Protein AF-M5G5T7-F1 (afdb_monomer_lite)

Structure (mmCIF, N/CA/C/O backbone):
data_AF-M5G5T7-F1
#
_entry.id   AF-M5G5T7-F1
#
loop_
_atom_site.group_PDB
_atom_site.id
_atom_site.type_symbol
_atom_site.label_atom_id
_atom_site.label_alt_id
_atom_site.label_comp_id
_atom_site.label_asym_id
_atom_site.label_entity_id
_atom_site.label_seq_id
_atom_site.pdbx_PDB_ins_code
_atom_site.Cartn_x
_atom_site.Cartn_y
_atom_site.Cartn_z
_atom_site.occupancy
_atom_site.B_iso_or_equiv
_atom_site.auth_seq_id
_atom_site.auth_comp_id
_atom_site.auth_asym_id
_atom_site.auth_atom_id
_atom_site.pdbx_PDB_model_num
ATOM 1 N N . MET A 1 1 ? -24.864 14.594 -7.172 1.00 29.31 1 MET A N 1
ATOM 2 C CA . MET A 1 1 ? -24.574 14.727 -5.730 1.00 29.31 1 MET A CA 1
ATOM 3 C C . MET A 1 1 ? -24.735 13.353 -5.118 1.00 29.31 1 MET A C 1
ATOM 5 O O . MET A 1 1 ? -25.836 12.824 -5.166 1.00 29.31 1 MET A O 1
ATOM 9 N N . ILE A 1 2 ? -23.640 12.740 -4.665 1.00 29.72 2 ILE A N 1
ATOM 10 C CA . ILE A 1 2 ? -23.700 11.461 -3.948 1.00 29.72 2 ILE A CA 1
ATOM 11 C C . ILE A 1 2 ? -24.344 11.763 -2.595 1.00 29.72 2 ILE A C 1
ATOM 13 O O . ILE A 1 2 ? -23.887 12.649 -1.873 1.00 29.72 2 ILE A O 1
ATOM 17 N N . ASN A 1 3 ? -25.467 11.107 -2.322 1.00 29.64 3 ASN A N 1
ATOM 18 C CA . ASN A 1 3 ? -26.222 11.276 -1.092 1.00 29.64 3 ASN A CA 1
ATOM 19 C C . ASN A 1 3 ? -25.447 10.536 0.006 1.00 29.64 3 ASN A C 1
ATOM 21 O O . ASN A 1 3 ? -25.512 9.313 0.081 1.00 29.64 3 ASN A O 1
ATOM 25 N N . TRP A 1 4 ? -24.641 11.261 0.784 1.00 39.19 4 TRP A N 1
ATOM 26 C CA . TRP A 1 4 ? -23.897 10.688 1.903 1.00 39.19 4 TRP A CA 1
ATOM 27 C C . TRP A 1 4 ? -24.899 10.117 2.910 1.00 39.19 4 TRP A C 1
ATOM 29 O O . TRP A 1 4 ? -25.689 10.858 3.500 1.00 39.19 4 TRP A O 1
ATOM 39 N N . SER A 1 5 ? -24.913 8.796 3.077 1.00 41.22 5 SER A N 1
ATOM 40 C CA . SER A 1 5 ? -25.739 8.131 4.079 1.00 41.22 5 SER A CA 1
ATOM 41 C C . SER A 1 5 ? -25.332 8.613 5.470 1.00 41.22 5 SER A C 1
ATOM 43 O O . SER A 1 5 ? -24.176 8.471 5.860 1.00 41.22 5 SER A O 1
ATOM 45 N N . GLN A 1 6 ? -26.284 9.147 6.240 1.00 44.12 6 GLN A N 1
ATOM 46 C CA . GLN A 1 6 ? -26.096 9.567 7.640 1.00 44.12 6 GLN A CA 1
ATOM 47 C C . GLN A 1 6 ? -25.982 8.379 8.620 1.00 44.12 6 GLN A C 1
ATOM 49 O O . GLN A 1 6 ? -26.421 8.464 9.766 1.00 44.12 6 GLN A O 1
ATOM 54 N N . GLY A 1 7 ? -25.446 7.245 8.163 1.00 46.28 7 GLY A N 1
ATOM 55 C CA . GLY A 1 7 ? -25.167 6.097 9.019 1.00 46.28 7 GLY A CA 1
ATOM 56 C C . GLY A 1 7 ? -24.025 6.395 9.999 1.00 46.28 7 GLY A C 1
ATOM 57 O O . GLY A 1 7 ? -23.290 7.370 9.809 1.00 46.28 7 GLY A O 1
ATOM 58 N N . PRO A 1 8 ? -23.863 5.582 11.058 1.00 51.38 8 PRO A N 1
ATOM 59 C CA . PRO A 1 8 ? -22.686 5.665 11.910 1.00 51.38 8 PRO A CA 1
ATOM 60 C C . PRO A 1 8 ? -21.429 5.527 11.045 1.00 51.38 8 PRO A C 1
ATOM 62 O O . PRO A 1 8 ? -21.284 4.569 10.292 1.00 51.38 8 PRO A O 1
ATOM 65 N N . VAL A 1 9 ? -20.534 6.512 11.129 1.00 56.12 9 VAL A N 1
ATOM 66 C CA . VAL A 1 9 ? -19.215 6.418 10.500 1.00 56.12 9 VAL A CA 1
ATOM 67 C C . VAL A 1 9 ? -18.403 5.454 11.354 1.00 56.12 9 VAL A C 1
ATOM 69 O O . VAL A 1 9 ? -17.956 5.818 12.445 1.00 56.12 9 VAL A O 1
ATOM 72 N N . HIS A 1 10 ? -18.256 4.218 10.886 1.00 66.12 10 HIS A N 1
ATOM 73 C CA . HIS A 1 10 ? -17.262 3.310 11.432 1.00 66.12 10 HIS A CA 1
ATOM 74 C C . HIS A 1 10 ? -15.894 3.832 10.995 1.00 66.12 10 HIS A C 1
ATOM 76 O O . HIS A 1 10 ? -15.597 3.923 9.808 1.00 66.12 10 HIS A O 1
ATOM 82 N N . ALA A 1 11 ? -15.104 4.286 11.960 1.00 66.94 11 ALA A N 1
ATOM 83 C CA . ALA A 1 11 ? -13.763 4.799 11.725 1.00 66.94 11 ALA A CA 1
ATOM 84 C C . ALA A 1 11 ? -12.803 4.067 12.651 1.00 66.94 11 ALA A C 1
ATOM 86 O O . ALA A 1 11 ? -12.202 4.654 13.552 1.00 66.94 11 ALA A O 1
ATOM 87 N N . ASP A 1 12 ? -12.720 2.753 12.450 1.00 83.81 12 ASP A N 1
ATOM 88 C CA . ASP A 1 12 ? -11.703 1.958 13.115 1.00 83.81 12 ASP A CA 1
ATOM 89 C C . ASP A 1 12 ? -10.318 2.552 12.805 1.00 83.81 12 ASP A C 1
ATOM 91 O O . ASP A 1 12 ? -10.075 2.997 11.671 1.00 83.81 12 ASP A O 1
ATOM 95 N N . PRO A 1 13 ? -9.409 2.575 13.795 1.00 88.38 13 PRO A N 1
ATOM 96 C CA . PRO A 1 13 ? -8.061 3.067 13.591 1.00 88.38 13 PRO A CA 1
ATOM 97 C C . PRO A 1 13 ? -7.367 2.339 12.449 1.00 88.38 13 PRO A C 1
ATOM 99 O O . PRO A 1 13 ? -7.534 1.133 12.271 1.00 88.38 13 PRO A O 1
ATOM 102 N N . ILE A 1 14 ? -6.563 3.071 11.688 1.00 89.12 14 ILE A N 1
ATOM 103 C CA . ILE A 1 14 ? -5.830 2.547 10.546 1.00 89.12 14 ILE A CA 1
ATOM 104 C C . ILE A 1 14 ? -4.404 3.086 10.535 1.00 89.12 14 ILE A C 1
ATOM 106 O O . ILE A 1 14 ? -4.164 4.286 10.674 1.00 89.12 14 ILE A O 1
ATOM 110 N N . ILE A 1 15 ? -3.447 2.185 10.342 1.00 91.88 15 ILE A N 1
ATOM 111 C CA . ILE A 1 15 ? -2.067 2.530 10.011 1.00 91.88 15 ILE A CA 1
ATOM 112 C C . ILE A 1 15 ? -1.912 2.386 8.502 1.00 91.88 15 ILE A C 1
ATOM 114 O O . ILE A 1 15 ? -2.173 1.325 7.934 1.00 91.88 15 ILE A O 1
ATOM 118 N N . VAL A 1 16 ? -1.478 3.456 7.853 1.00 90.94 16 VAL A N 1
ATOM 119 C CA . VAL A 1 16 ? -1.347 3.540 6.403 1.00 90.94 16 VAL A CA 1
ATOM 120 C C . VAL A 1 16 ? 0.129 3.672 6.067 1.00 90.94 16 VAL A C 1
ATOM 122 O O . VAL A 1 16 ? 0.750 4.688 6.375 1.00 90.94 16 VAL A O 1
ATOM 125 N N . VAL A 1 17 ? 0.688 2.653 5.424 1.00 92.06 17 VAL A N 1
ATOM 126 C CA . VAL A 1 17 ? 2.078 2.645 4.959 1.00 92.06 17 VAL A CA 1
ATOM 127 C C . VAL A 1 17 ? 2.092 2.850 3.451 1.00 92.06 17 VAL A C 1
ATOM 129 O O . VAL A 1 17 ? 1.641 1.991 2.693 1.00 92.06 17 VAL A O 1
ATOM 132 N N . LEU A 1 18 ? 2.603 3.997 3.018 1.00 90.19 18 LEU A N 1
ATOM 133 C CA . LEU A 1 18 ? 2.707 4.382 1.615 1.00 90.19 18 LEU A CA 1
ATOM 134 C C . LEU A 1 18 ? 4.156 4.208 1.177 1.00 90.19 18 LEU A C 1
ATOM 136 O O . LEU A 1 18 ? 5.063 4.752 1.794 1.00 90.19 18 LEU A O 1
ATOM 140 N N . MET A 1 19 ? 4.382 3.424 0.132 1.00 88.56 19 MET A N 1
ATOM 141 C CA . MET A 1 19 ? 5.698 3.205 -0.459 1.00 88.56 19 MET A CA 1
ATOM 142 C C . MET A 1 19 ? 5.653 3.620 -1.915 1.00 88.56 19 MET A C 1
ATOM 144 O O . MET A 1 19 ? 4.877 3.050 -2.684 1.00 88.56 19 MET A O 1
ATOM 148 N N . HIS A 1 20 ? 6.476 4.588 -2.305 1.00 86.00 20 HIS A N 1
ATOM 149 C CA . HIS A 1 20 ? 6.368 5.151 -3.642 1.00 86.00 20 HIS A CA 1
ATOM 150 C C . HIS A 1 20 ? 7.725 5.568 -4.234 1.00 86.00 20 HIS A C 1
ATOM 152 O O . HIS A 1 20 ? 8.632 5.991 -3.517 1.00 86.00 20 HIS A O 1
ATOM 158 N N . TRP A 1 21 ? 7.902 5.394 -5.548 1.00 83.44 21 TRP A N 1
ATOM 159 C CA . TRP A 1 21 ? 9.183 5.644 -6.226 1.00 83.44 21 TRP A CA 1
ATOM 160 C C . TRP A 1 21 ? 9.331 7.063 -6.782 1.00 83.44 21 TRP A C 1
ATOM 162 O O . TRP A 1 21 ? 8.623 7.443 -7.716 1.00 83.44 21 TRP A O 1
ATOM 172 N N . LYS A 1 22 ? 10.289 7.846 -6.292 1.00 82.50 22 LYS A N 1
ATOM 173 C CA . LYS A 1 22 ? 10.542 9.206 -6.776 1.00 82.50 22 LYS A CA 1
ATOM 174 C C . LYS A 1 22 ? 11.670 9.237 -7.810 1.00 82.50 22 LYS A C 1
ATOM 176 O O . LYS A 1 22 ? 12.822 8.909 -7.536 1.00 82.50 22 LYS A O 1
ATOM 181 N N . GLU A 1 23 ? 11.316 9.685 -9.012 1.00 77.38 23 GLU A N 1
ATOM 182 C CA . GLU A 1 23 ? 12.236 9.839 -10.139 1.00 77.38 23 GLU A CA 1
ATOM 183 C C . GLU A 1 23 ? 13.209 11.013 -9.955 1.00 77.38 23 GLU A C 1
ATOM 185 O O . GLU A 1 23 ? 12.811 12.120 -9.588 1.00 77.38 23 GLU A O 1
ATOM 190 N N . ALA A 1 24 ? 14.483 10.806 -10.308 1.00 70.50 24 ALA A N 1
ATOM 191 C CA . ALA A 1 24 ? 15.568 11.766 -10.062 1.00 70.50 24 ALA A CA 1
ATOM 192 C C . ALA A 1 24 ? 15.388 13.127 -10.767 1.00 70.50 24 ALA A C 1
ATOM 194 O O . ALA A 1 24 ? 15.914 14.140 -10.314 1.00 70.50 24 ALA A O 1
ATOM 195 N N . ASN A 1 25 ? 14.641 13.166 -11.874 1.00 63.50 25 ASN A N 1
ATOM 196 C CA . ASN A 1 25 ? 14.529 14.352 -12.727 1.00 63.50 25 ASN A CA 1
ATOM 197 C C . ASN A 1 25 ? 13.228 15.145 -12.543 1.00 63.50 25 ASN A C 1
ATOM 199 O O . ASN A 1 25 ? 12.974 16.043 -13.347 1.00 63.50 25 ASN A O 1
ATOM 203 N N . ASN A 1 26 ? 12.400 14.822 -11.537 1.00 55.16 26 ASN A N 1
ATOM 204 C CA . ASN A 1 26 ? 11.161 15.536 -11.171 1.00 55.16 26 ASN A CA 1
ATOM 205 C C . ASN A 1 26 ? 10.172 15.819 -12.323 1.00 55.16 26 ASN A C 1
ATOM 207 O O . ASN A 1 26 ? 9.230 16.588 -12.151 1.00 55.16 26 ASN A O 1
ATOM 211 N N . LYS A 1 27 ? 10.364 15.225 -13.509 1.00 44.66 27 LYS A N 1
ATOM 212 C CA . LYS A 1 27 ? 9.584 15.596 -14.689 1.00 44.66 27 LYS A CA 1
ATOM 213 C C . LYS A 1 27 ? 8.155 15.091 -14.588 1.00 44.66 27 LYS A C 1
ATOM 215 O O . LYS A 1 27 ? 7.272 15.855 -14.934 1.00 44.66 27 LYS A O 1
ATOM 220 N N . TYR A 1 28 ? 7.941 13.886 -14.053 1.00 44.38 28 TYR A N 1
ATOM 221 C CA . TYR A 1 28 ? 6.622 13.327 -13.747 1.00 44.38 28 TYR A CA 1
ATOM 222 C C . TYR A 1 28 ? 6.783 12.218 -12.694 1.00 44.38 28 TYR A C 1
ATOM 224 O O . TYR A 1 28 ? 6.959 11.054 -13.043 1.00 44.38 28 TYR A O 1
ATOM 232 N N . SER A 1 29 ? 6.782 12.558 -11.401 1.00 47.06 29 SER A N 1
ATOM 233 C CA . SER A 1 29 ? 6.675 11.528 -10.360 1.00 47.06 29 SER A CA 1
ATOM 234 C C . SER A 1 29 ? 5.210 11.109 -10.256 1.00 47.06 29 SER A C 1
ATOM 236 O O . SER A 1 29 ? 4.411 11.772 -9.598 1.00 47.06 29 SER A O 1
ATOM 238 N N . MET A 1 30 ? 4.850 10.019 -10.936 1.00 52.62 30 MET A N 1
ATOM 239 C CA . MET A 1 30 ? 3.534 9.380 -10.786 1.00 52.62 30 MET A CA 1
ATOM 240 C C . MET A 1 30 ? 3.275 8.953 -9.326 1.00 52.62 30 MET A C 1
ATOM 242 O O . MET A 1 30 ? 2.131 8.881 -8.899 1.00 52.62 30 MET A O 1
ATOM 246 N N . SER A 1 31 ? 4.334 8.752 -8.538 1.00 62.69 31 SER A N 1
ATOM 247 C CA . SER A 1 31 ? 4.294 8.113 -7.222 1.00 62.69 31 SER A CA 1
ATOM 248 C C . SER A 1 31 ? 3.982 9.072 -6.058 1.00 62.69 31 SER A C 1
ATOM 250 O O . SER A 1 31 ? 3.250 8.712 -5.138 1.00 62.69 31 SER A O 1
ATOM 252 N N . GLU A 1 32 ? 4.467 10.323 -6.113 1.00 63.44 32 GLU A N 1
ATOM 253 C CA . GLU A 1 32 ? 4.140 11.347 -5.103 1.00 63.44 32 GLU A CA 1
ATOM 254 C C . GLU A 1 32 ? 2.667 11.750 -5.217 1.00 63.44 32 GLU A C 1
ATOM 256 O O . GLU A 1 32 ? 1.967 11.936 -4.220 1.00 63.44 32 GLU A O 1
ATOM 261 N N . LEU A 1 33 ? 2.170 11.842 -6.453 1.00 67.31 33 LEU A N 1
ATOM 262 C CA . LEU A 1 33 ? 0.772 12.141 -6.717 1.00 67.31 33 LEU A CA 1
ATOM 263 C C . LEU A 1 33 ? -0.140 11.015 -6.217 1.00 67.31 33 LEU A C 1
ATOM 265 O O . LEU A 1 33 ? -1.140 11.311 -5.565 1.00 67.31 33 LEU A O 1
ATOM 269 N N . SER A 1 34 ? 0.231 9.748 -6.425 1.00 65.06 34 SER A N 1
ATOM 270 C CA . SER A 1 34 ? -0.484 8.602 -5.854 1.00 65.06 34 SER A CA 1
ATOM 271 C C . SER A 1 34 ? -0.508 8.627 -4.328 1.00 65.06 34 SER A C 1
ATOM 273 O O . SER A 1 34 ? -1.583 8.469 -3.755 1.00 65.06 34 SER A O 1
ATOM 275 N N . SER A 1 35 ? 0.624 8.889 -3.659 1.00 69.25 35 SER A N 1
ATOM 276 C CA . SER A 1 35 ? 0.665 9.029 -2.190 1.00 69.25 35 SER A CA 1
ATOM 277 C C . SER A 1 35 ? -0.299 10.126 -1.719 1.00 69.25 35 SER A C 1
ATOM 279 O O . SER A 1 35 ? -1.168 9.893 -0.873 1.00 69.25 35 SER A O 1
ATOM 281 N N . ARG A 1 36 ? -0.254 11.307 -2.349 1.00 74.00 36 ARG A N 1
ATOM 282 C CA . ARG A 1 36 ? -1.158 12.426 -2.033 1.00 74.00 36 ARG A CA 1
ATOM 283 C C . ARG A 1 36 ? -2.626 12.097 -2.282 1.00 74.00 36 ARG A C 1
ATOM 285 O O . ARG A 1 36 ? -3.470 12.494 -1.480 1.00 74.00 36 ARG A O 1
ATOM 292 N N . LEU A 1 37 ? -2.942 11.392 -3.363 1.00 71.31 37 LEU A N 1
ATOM 293 C CA . LEU A 1 37 ? -4.305 10.966 -3.675 1.00 71.31 37 LEU A CA 1
ATOM 294 C C . LEU A 1 37 ? -4.804 9.933 -2.673 1.00 71.31 37 LEU A C 1
ATOM 296 O O . LEU A 1 37 ? -5.899 10.099 -2.145 1.00 71.31 37 LEU A O 1
ATOM 300 N N . VAL A 1 38 ? -3.997 8.924 -2.345 1.00 72.19 38 VAL A N 1
ATOM 301 C CA . VAL A 1 38 ? -4.329 7.925 -1.323 1.00 72.19 38 VAL A CA 1
ATOM 302 C C . VAL A 1 38 ? -4.612 8.610 0.012 1.00 72.19 38 VAL A C 1
ATOM 304 O O . VAL A 1 38 ? -5.676 8.391 0.592 1.00 72.19 38 VAL A O 1
ATOM 307 N N . ARG A 1 39 ? -3.733 9.521 0.454 1.00 75.44 39 ARG A N 1
ATOM 308 C CA . ARG A 1 39 ? -3.959 10.340 1.657 1.00 75.44 39 ARG A CA 1
ATOM 309 C C . ARG A 1 39 ? -5.200 11.215 1.543 1.00 75.44 39 ARG A C 1
ATOM 311 O O . ARG A 1 39 ? -5.885 11.399 2.537 1.00 75.44 39 ARG A O 1
ATOM 318 N N . ALA A 1 40 ? -5.525 11.746 0.366 1.00 72.00 40 ALA A N 1
ATOM 319 C CA . ALA A 1 40 ? -6.729 12.547 0.168 1.00 72.00 40 ALA A CA 1
ATOM 320 C C . ALA A 1 40 ? -8.015 11.704 0.205 1.00 72.00 40 ALA A C 1
ATOM 322 O O . ALA A 1 40 ? -9.018 12.179 0.729 1.00 72.00 40 ALA A O 1
ATOM 323 N N . TYR A 1 41 ? -8.016 10.478 -0.325 1.00 71.06 41 TYR A N 1
ATOM 324 C CA . TYR A 1 41 ? -9.181 9.585 -0.309 1.00 71.06 41 TYR A CA 1
ATOM 325 C C . TYR A 1 41 ? -9.393 8.918 1.047 1.00 71.06 41 TYR A C 1
ATOM 327 O O . TYR A 1 41 ? -10.514 8.948 1.544 1.00 71.06 41 TYR A O 1
ATOM 335 N N . LEU A 1 42 ? -8.332 8.423 1.690 1.00 68.38 42 LEU A N 1
ATOM 336 C CA . LEU A 1 42 ? -8.387 8.044 3.107 1.00 68.38 42 LEU A CA 1
ATOM 337 C C . LEU A 1 42 ? -8.770 9.254 3.947 1.00 68.38 42 LEU A C 1
ATOM 339 O O . LEU A 1 42 ? -9.675 9.181 4.763 1.00 68.38 42 LEU A O 1
ATOM 343 N N . GLY A 1 43 ? -8.160 10.402 3.661 1.00 62.50 43 GLY A N 1
ATOM 344 C CA . GLY A 1 43 ? -8.542 11.693 4.199 1.00 62.50 43 GLY A CA 1
ATOM 345 C C . GLY A 1 43 ? -10.039 11.917 4.079 1.00 62.50 43 GLY A C 1
ATOM 346 O O . GLY A 1 43 ? -10.623 12.245 5.084 1.00 62.50 43 GLY A O 1
ATOM 347 N N . LYS A 1 44 ? -10.689 11.663 2.936 1.00 62.47 44 LYS A N 1
ATOM 348 C CA . LYS A 1 44 ? -12.155 11.758 2.769 1.00 62.47 44 LYS A CA 1
ATOM 349 C C . LYS A 1 44 ? -12.946 10.766 3.627 1.00 62.47 44 LYS A C 1
ATOM 351 O O . LYS A 1 44 ? -13.979 11.158 4.165 1.00 62.47 44 LYS A O 1
ATOM 356 N N . THR A 1 45 ? -12.476 9.533 3.790 1.00 63.53 45 THR A N 1
ATOM 357 C CA . THR A 1 45 ? -13.094 8.537 4.688 1.00 63.53 45 THR A CA 1
ATOM 358 C C . THR A 1 45 ? -12.971 8.957 6.159 1.00 63.53 45 THR A C 1
ATOM 360 O O . THR A 1 45 ? -13.923 8.866 6.927 1.00 63.53 45 THR A O 1
ATOM 363 N N . TYR A 1 46 ? -11.825 9.524 6.536 1.00 61.16 46 TYR A N 1
ATOM 364 C CA . TYR A 1 46 ? -11.492 9.956 7.897 1.00 61.16 46 TYR A CA 1
ATOM 365 C C . TYR A 1 46 ? -11.604 11.486 8.088 1.00 61.16 46 TYR A C 1
ATOM 367 O O . TYR A 1 46 ? -11.104 12.038 9.067 1.00 61.16 46 TYR A O 1
ATOM 375 N N . MET A 1 47 ? -12.268 12.197 7.165 1.00 51.25 47 MET A N 1
ATOM 376 C CA . MET A 1 47 ? -12.201 13.672 7.028 1.00 51.25 47 MET A CA 1
ATOM 377 C C . MET A 1 47 ? -12.959 14.387 8.126 1.00 51.25 47 MET A C 1
ATOM 379 O O . MET A 1 47 ? -12.814 15.593 8.326 1.00 51.25 47 MET A O 1
ATOM 383 N N . TYR A 1 48 ? -13.810 13.639 8.817 1.00 56.12 48 TYR A N 1
ATOM 384 C CA . TYR A 1 48 ? -14.551 14.152 9.934 1.00 56.12 48 TYR A CA 1
ATOM 385 C C . TYR A 1 48 ? -13.559 14.416 11.079 1.00 56.12 48 TYR A C 1
ATOM 387 O O . TYR A 1 48 ? -12.922 13.474 11.548 1.00 56.12 48 TYR A O 1
ATOM 395 N N . PRO A 1 49 ? -13.423 15.660 11.583 1.00 54.78 49 PRO A N 1
ATOM 396 C CA . PRO A 1 49 ? -12.424 15.997 12.605 1.00 54.78 49 PRO A CA 1
ATOM 397 C C . PRO A 1 49 ? -12.505 15.135 13.872 1.00 54.78 49 PRO A C 1
ATOM 399 O O . PRO A 1 49 ? -11.537 15.024 14.617 1.00 54.78 49 PRO A O 1
ATOM 402 N N . LYS A 1 50 ? -13.662 14.504 14.128 1.00 58.06 50 LYS A N 1
ATOM 403 C CA . LYS A 1 50 ? -13.827 13.573 15.250 1.00 58.06 50 LYS A CA 1
ATOM 404 C C . LYS A 1 50 ? -13.204 12.196 15.028 1.00 58.06 50 LYS A C 1
ATOM 406 O O . LYS A 1 50 ? -13.174 11.446 15.987 1.00 58.06 50 LYS A O 1
ATOM 411 N N . VAL A 1 51 ? -12.756 11.846 13.825 1.00 66.25 51 VAL A N 1
ATOM 412 C CA . VAL A 1 51 ? -12.158 10.531 13.521 1.00 66.25 51 VAL A CA 1
ATOM 413 C C . VAL A 1 51 ? -10.860 10.634 12.718 1.00 66.25 51 VAL A C 1
ATOM 415 O O . VAL A 1 51 ? -10.216 9.626 12.461 1.00 66.25 51 VAL A O 1
ATOM 418 N N . SER A 1 52 ? -10.419 11.843 12.359 1.00 67.19 52 SER A N 1
ATOM 419 C CA . SER A 1 52 ? -9.139 12.046 11.669 1.00 67.19 52 SER A CA 1
ATOM 420 C C . SER A 1 52 ? -7.937 11.575 12.491 1.00 67.19 52 SER A C 1
ATOM 422 O O . SER A 1 52 ? -6.922 11.190 11.926 1.00 67.19 52 SER A O 1
ATOM 424 N N . HIS A 1 53 ? -8.064 11.559 13.821 1.00 73.06 53 HIS A N 1
ATOM 425 C CA . HIS A 1 53 ? -7.058 11.024 14.739 1.00 73.06 53 HIS A CA 1
ATOM 426 C C . HIS A 1 53 ? -6.938 9.491 14.707 1.00 73.06 53 HIS A C 1
ATOM 428 O O . HIS A 1 53 ? -6.034 8.952 15.334 1.00 73.06 53 HIS A O 1
ATOM 434 N N . CYS A 1 54 ? -7.844 8.796 14.013 1.00 81.00 54 CYS A N 1
ATOM 435 C CA . CYS A 1 54 ? -7.822 7.344 13.858 1.00 81.00 54 CYS A CA 1
ATOM 436 C C . CYS A 1 54 ? -6.910 6.897 12.703 1.00 81.00 54 CYS A C 1
ATOM 438 O O . CYS A 1 54 ? -6.594 5.717 12.615 1.00 81.00 54 CYS A O 1
ATOM 440 N N . ALA A 1 55 ? -6.483 7.804 11.818 1.00 85.94 55 ALA A N 1
ATOM 441 C CA . ALA A 1 55 ? -5.587 7.484 10.711 1.00 85.94 55 ALA A CA 1
ATOM 442 C C . ALA A 1 55 ? -4.151 7.920 11.024 1.00 85.94 55 ALA A C 1
ATOM 444 O O . ALA A 1 55 ? -3.905 9.086 11.331 1.00 85.94 55 ALA A O 1
ATOM 445 N N . HIS A 1 56 ? -3.207 6.990 10.898 1.00 89.12 56 HIS A N 1
ATOM 446 C CA . HIS A 1 56 ? -1.784 7.226 11.124 1.00 89.12 56 HIS A CA 1
ATOM 447 C C . HIS A 1 56 ? -0.989 6.910 9.860 1.00 89.12 56 HIS A C 1
ATOM 449 O O . HIS A 1 56 ? -1.040 5.779 9.371 1.00 89.12 56 HIS A O 1
ATOM 455 N N . TYR A 1 57 ? -0.240 7.881 9.339 1.00 89.38 57 TYR A N 1
ATOM 456 C CA . TYR A 1 57 ? 0.487 7.721 8.081 1.00 89.38 57 TYR A CA 1
ATOM 457 C C . TYR A 1 57 ? 1.985 7.497 8.300 1.00 89.38 57 TYR A C 1
ATOM 459 O O . TYR A 1 57 ? 2.628 8.176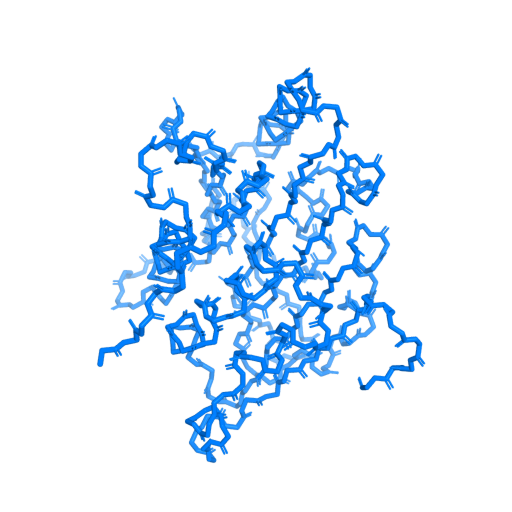 9.103 1.00 89.38 57 TYR A O 1
ATOM 467 N N . VAL A 1 58 ? 2.546 6.578 7.517 1.00 92.38 58 VAL A N 1
ATOM 468 C CA . VAL A 1 58 ? 3.985 6.400 7.314 1.00 92.38 58 VAL A CA 1
ATOM 469 C C . VAL A 1 58 ? 4.235 6.482 5.814 1.00 92.38 58 VAL A C 1
ATOM 471 O O . VAL A 1 58 ? 3.765 5.629 5.063 1.00 92.38 58 VAL A O 1
ATOM 474 N N . ASP A 1 59 ? 4.942 7.518 5.376 1.00 91.12 59 ASP A N 1
ATOM 475 C CA . ASP A 1 59 ? 5.265 7.734 3.966 1.00 91.12 59 ASP A CA 1
ATOM 476 C C . ASP A 1 59 ? 6.726 7.362 3.714 1.00 91.12 59 ASP A C 1
ATOM 478 O O . ASP A 1 59 ? 7.617 7.806 4.440 1.00 91.12 59 ASP A O 1
ATOM 482 N N . VAL A 1 60 ? 6.969 6.514 2.719 1.00 91.25 60 VAL A N 1
ATOM 483 C CA . VAL A 1 60 ? 8.272 5.938 2.383 1.00 91.25 60 VAL A CA 1
ATOM 484 C C . VAL A 1 60 ? 8.559 6.214 0.913 1.00 91.25 60 VAL A C 1
ATOM 486 O O . VAL A 1 60 ? 7.998 5.599 0.004 1.00 91.25 60 VAL A O 1
ATOM 489 N N . ILE A 1 61 ? 9.499 7.119 0.685 1.00 89.06 61 ILE A N 1
ATOM 490 C CA . ILE A 1 61 ? 9.926 7.568 -0.630 1.00 89.06 61 ILE A CA 1
ATOM 491 C C . ILE A 1 61 ? 11.189 6.803 -1.016 1.00 89.06 61 ILE A C 1
ATOM 493 O O . ILE A 1 61 ? 12.224 6.856 -0.344 1.00 89.06 61 ILE A O 1
ATOM 497 N N . LEU A 1 62 ? 11.110 6.077 -2.120 1.00 87.19 62 LEU A N 1
ATOM 498 C CA . LEU A 1 62 ? 12.206 5.290 -2.665 1.00 87.19 62 LEU A CA 1
ATOM 499 C C . LEU A 1 62 ? 12.842 6.057 -3.821 1.00 87.19 62 LEU A C 1
ATOM 501 O O . LEU A 1 62 ? 12.158 6.411 -4.777 1.00 87.19 62 LEU A O 1
ATOM 505 N N . GLU A 1 63 ? 14.145 6.298 -3.740 1.00 86.25 63 GLU A N 1
ATOM 506 C CA . GLU A 1 63 ? 14.922 7.004 -4.756 1.00 86.25 63 GLU A CA 1
ATOM 507 C C . GLU A 1 63 ? 16.104 6.133 -5.214 1.00 86.25 63 GLU A C 1
ATOM 509 O O . GLU A 1 63 ? 16.501 5.142 -4.583 1.00 86.25 63 GLU A O 1
ATOM 514 N N . GLN A 1 64 ? 16.706 6.510 -6.343 1.00 84.25 64 GLN A N 1
ATOM 515 C CA . GLN A 1 64 ? 17.800 5.752 -6.958 1.00 84.25 64 GLN A CA 1
ATOM 516 C C . GLN A 1 64 ? 18.976 5.494 -6.006 1.00 84.25 64 GLN A C 1
ATOM 518 O O . GLN A 1 64 ? 19.583 4.418 -6.034 1.00 84.25 64 GLN A O 1
ATOM 523 N N . ASN A 1 65 ? 19.289 6.478 -5.171 1.00 86.06 65 ASN A N 1
ATOM 524 C CA . ASN A 1 65 ? 20.469 6.524 -4.316 1.00 86.06 65 ASN A CA 1
ATOM 525 C C . ASN A 1 65 ? 20.148 6.574 -2.817 1.00 86.06 65 ASN A C 1
ATOM 527 O O . ASN A 1 65 ? 21.075 6.483 -2.014 1.00 86.06 65 ASN A O 1
ATOM 531 N N . CYS A 1 66 ? 18.881 6.712 -2.430 1.00 87.56 66 CYS A N 1
ATOM 532 C CA . CYS A 1 66 ? 18.476 6.731 -1.030 1.00 87.56 66 CYS A CA 1
ATOM 533 C C . CYS A 1 66 ? 17.022 6.281 -0.836 1.00 87.56 66 CYS A C 1
ATOM 535 O O . CYS A 1 66 ? 16.282 6.006 -1.780 1.00 87.56 66 CYS A O 1
ATOM 537 N N . THR A 1 67 ? 16.635 6.184 0.429 1.00 90.38 67 THR A N 1
ATOM 538 C CA . THR A 1 67 ? 15.249 6.054 0.868 1.00 90.38 67 THR A CA 1
ATOM 539 C C . THR A 1 67 ? 15.011 7.176 1.858 1.00 90.38 67 THR A C 1
ATOM 541 O O . THR A 1 67 ? 15.849 7.387 2.733 1.00 90.38 67 THR A O 1
ATOM 544 N N . THR A 1 68 ? 13.907 7.898 1.736 1.00 91.88 68 THR A N 1
ATOM 545 C CA . THR A 1 68 ? 13.468 8.864 2.746 1.00 91.88 68 THR A CA 1
ATOM 546 C C . THR A 1 68 ? 12.123 8.429 3.298 1.00 91.88 68 THR A C 1
ATOM 548 O O . THR A 1 68 ? 11.349 7.767 2.612 1.00 91.88 68 THR A O 1
ATOM 551 N N . TRP A 1 69 ? 11.852 8.724 4.561 1.00 93.06 69 TRP A N 1
ATOM 552 C CA . TRP A 1 69 ? 10.581 8.369 5.178 1.00 93.06 69 TRP A CA 1
ATOM 553 C C . TRP A 1 69 ? 10.175 9.391 6.232 1.00 93.06 69 TRP A C 1
ATOM 555 O O . TRP A 1 69 ? 11.025 10.100 6.770 1.00 93.06 69 TRP A O 1
ATOM 565 N N . GLY A 1 70 ? 8.880 9.478 6.507 1.00 92.00 70 GLY A N 1
ATOM 566 C CA . GLY A 1 70 ? 8.309 10.387 7.497 1.00 92.00 70 GLY A CA 1
ATOM 567 C C . GLY A 1 70 ? 6.936 9.919 7.968 1.00 92.00 70 GLY A C 1
ATOM 568 O O . GLY A 1 70 ? 6.370 8.965 7.432 1.00 92.00 70 GLY A O 1
ATOM 569 N N . THR A 1 71 ? 6.399 10.591 8.981 1.00 90.88 71 THR A N 1
ATOM 570 C CA . THR A 1 71 ? 5.051 10.335 9.513 1.00 90.88 71 THR A CA 1
ATOM 571 C C . THR A 1 71 ? 4.302 11.655 9.677 1.00 90.88 71 THR A C 1
ATOM 573 O O . THR A 1 71 ? 4.829 12.720 9.357 1.00 90.88 71 THR A O 1
ATOM 576 N N . ASP A 1 72 ? 3.075 11.634 10.202 1.00 82.19 72 ASP A N 1
ATOM 577 C CA . ASP A 1 72 ? 2.385 12.887 10.547 1.00 82.19 72 ASP A CA 1
ATOM 578 C C . ASP A 1 72 ? 3.067 13.654 11.694 1.00 82.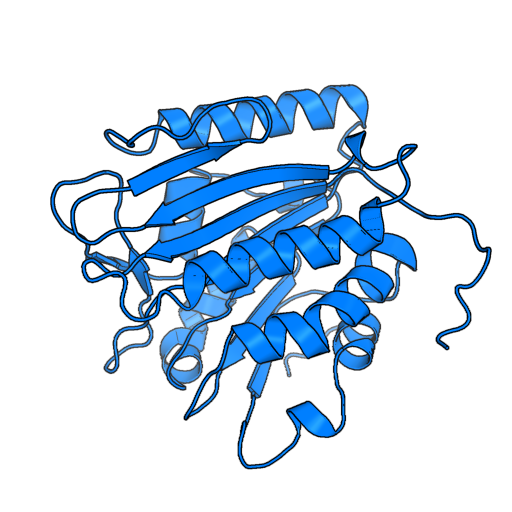19 72 ASP A C 1
ATOM 580 O O . ASP A 1 72 ? 2.903 14.868 11.810 1.00 82.19 72 ASP A O 1
ATOM 584 N N . SER A 1 73 ? 3.821 12.955 12.549 1.00 81.88 73 SER A N 1
ATOM 585 C CA . SER A 1 73 ? 4.482 13.519 13.732 1.00 81.88 73 SER A CA 1
ATOM 586 C C . SER A 1 73 ? 5.987 13.726 13.564 1.00 81.88 73 SER A C 1
ATOM 588 O O . SER A 1 73 ? 6.582 14.473 14.341 1.00 81.88 73 SER A O 1
ATOM 590 N N . LEU A 1 74 ? 6.606 13.090 12.566 1.00 87.19 74 LEU A N 1
ATOM 591 C CA . LEU A 1 74 ? 8.042 13.154 12.314 1.00 87.19 74 LEU A CA 1
ATOM 592 C C . LEU A 1 74 ? 8.332 13.750 10.932 1.00 87.19 74 LEU A C 1
ATOM 594 O O . LEU A 1 74 ? 7.747 13.303 9.942 1.00 87.19 74 LEU A O 1
ATOM 598 N N . PRO A 1 75 ? 9.259 14.723 10.837 1.00 90.38 75 PRO A N 1
ATOM 599 C CA . PRO A 1 75 ? 9.693 15.241 9.548 1.00 90.38 75 PRO A CA 1
ATOM 600 C C . PRO A 1 75 ? 10.369 14.142 8.720 1.00 90.38 75 PRO A C 1
ATOM 602 O O . PRO A 1 75 ? 10.888 13.165 9.259 1.00 90.38 75 PRO A O 1
ATOM 605 N N . TYR A 1 76 ? 10.398 14.337 7.401 1.00 91.19 76 TYR A N 1
ATOM 606 C CA . TYR A 1 76 ? 11.096 13.422 6.506 1.00 91.19 76 TYR A CA 1
ATOM 607 C C . TYR A 1 76 ? 12.584 13.340 6.836 1.00 91.19 76 TYR A C 1
ATOM 609 O O . TYR A 1 76 ? 13.265 14.362 6.950 1.00 91.19 76 TYR A O 1
ATOM 617 N N . GLN A 1 77 ? 13.087 12.115 6.908 1.00 93.69 77 GLN A N 1
ATOM 618 C CA . GLN A 1 77 ? 14.491 11.817 7.140 1.00 93.69 77 GLN A CA 1
ATOM 619 C C . GLN A 1 77 ? 15.000 10.766 6.161 1.00 93.69 77 GLN A C 1
ATOM 621 O O . GLN A 1 77 ? 14.253 9.910 5.685 1.00 93.69 77 GLN A O 1
ATOM 626 N N . GLN A 1 78 ? 16.286 10.856 5.834 1.00 93.06 78 GLN A N 1
ATOM 627 C CA . GLN A 1 78 ? 16.951 9.880 4.984 1.00 93.06 78 GLN A CA 1
ATOM 628 C C . GLN A 1 78 ? 17.316 8.645 5.804 1.00 93.06 78 GLN A C 1
ATOM 630 O O . GLN A 1 78 ? 17.906 8.755 6.872 1.00 93.06 78 GLN A O 1
ATOM 635 N N . ALA A 1 79 ? 16.980 7.474 5.279 1.00 89.81 79 ALA A N 1
ATOM 636 C CA . ALA A 1 79 ? 17.258 6.195 5.901 1.00 89.81 79 ALA A CA 1
ATOM 637 C C . ALA A 1 79 ? 18.730 5.792 5.683 1.00 89.81 79 ALA A C 1
ATOM 639 O O . ALA A 1 79 ? 19.205 5.787 4.541 1.00 89.81 79 ALA A O 1
ATOM 640 N N . ASP A 1 80 ? 19.425 5.426 6.761 1.00 87.19 80 ASP A N 1
ATOM 641 C CA . ASP A 1 80 ? 20.706 4.707 6.740 1.00 87.19 80 ASP A CA 1
ATOM 642 C C . ASP A 1 80 ? 20.446 3.252 7.157 1.00 87.19 80 ASP A C 1
ATOM 644 O O . ASP A 1 80 ? 20.375 2.907 8.337 1.00 87.19 80 ASP A O 1
ATOM 648 N N . GLY A 1 81 ? 20.142 2.406 6.171 1.00 88.25 81 GLY A N 1
ATOM 649 C CA . GLY A 1 81 ? 19.382 1.183 6.431 1.00 88.25 81 GLY A CA 1
ATOM 650 C C . GLY A 1 81 ? 17.918 1.474 6.794 1.00 88.25 81 GLY A C 1
ATOM 651 O O . GLY A 1 81 ? 17.418 2.575 6.598 1.00 88.25 81 GLY A O 1
ATOM 652 N N . LEU A 1 82 ? 17.187 0.466 7.282 1.00 90.44 82 LEU A N 1
ATOM 653 C CA . LEU A 1 82 ? 15.732 0.560 7.524 1.00 90.44 82 LEU A CA 1
ATOM 654 C C . LEU A 1 82 ? 15.326 0.269 8.967 1.00 90.44 82 LEU A C 1
ATOM 656 O O . LEU A 1 82 ? 14.138 0.219 9.270 1.00 90.44 82 LEU A O 1
ATOM 660 N N . SER A 1 83 ? 16.291 0.056 9.858 1.00 91.81 83 SER A N 1
ATOM 661 C CA . SER A 1 83 ? 16.036 -0.281 11.261 1.00 91.81 83 SER A CA 1
ATOM 662 C C . SER A 1 83 ? 15.222 0.796 11.975 1.00 91.81 83 SER A C 1
ATOM 664 O O . SER A 1 83 ? 14.326 0.466 12.745 1.00 91.81 83 SER A O 1
ATOM 666 N N . GLU A 1 84 ? 15.491 2.072 11.699 1.00 92.56 84 GLU A N 1
ATOM 667 C CA . GLU A 1 84 ? 14.755 3.190 12.300 1.00 92.56 84 GLU A CA 1
ATOM 668 C C . GLU A 1 84 ? 13.310 3.272 11.795 1.00 92.56 84 GLU A C 1
ATOM 670 O O . GLU A 1 84 ? 12.393 3.438 12.596 1.00 92.56 84 GLU A O 1
ATOM 675 N N . LEU A 1 85 ? 13.090 3.071 10.490 1.00 93.25 85 LEU A N 1
ATOM 676 C CA . LEU A 1 85 ? 11.748 2.976 9.908 1.00 93.25 85 LEU A CA 1
ATOM 677 C C . LEU A 1 85 ? 10.971 1.801 10.521 1.00 93.25 85 LEU A C 1
ATOM 679 O O . LEU A 1 85 ? 9.832 1.963 10.956 1.00 93.25 85 LEU A O 1
ATOM 683 N N . GLN A 1 86 ? 11.605 0.630 10.617 1.00 93.88 86 GLN A N 1
ATOM 684 C CA . GLN A 1 86 ? 11.016 -0.555 11.244 1.00 93.88 86 GLN A CA 1
ATOM 685 C C . GLN A 1 86 ? 10.672 -0.304 12.718 1.00 93.88 86 GLN A C 1
ATOM 687 O O . GLN A 1 86 ? 9.603 -0.704 13.176 1.00 93.88 86 GLN A O 1
ATOM 692 N N . ALA A 1 87 ? 11.560 0.353 13.469 1.00 92.69 87 ALA A N 1
ATOM 693 C CA . ALA A 1 87 ? 11.321 0.713 14.863 1.00 92.69 87 ALA A CA 1
ATOM 694 C C . ALA A 1 87 ? 10.154 1.700 14.993 1.00 92.69 87 ALA A C 1
ATOM 696 O O . ALA A 1 87 ? 9.300 1.516 15.856 1.00 92.69 87 ALA A O 1
ATOM 697 N N . CYS A 1 88 ? 10.068 2.686 14.098 1.00 93.25 88 CYS A N 1
ATOM 698 C CA . CYS A 1 88 ? 8.964 3.637 14.058 1.00 93.25 88 CYS A CA 1
ATOM 699 C C . CYS A 1 88 ? 7.618 2.948 13.797 1.00 93.25 88 CYS A C 1
ATOM 701 O O . CYS A 1 88 ? 6.661 3.182 14.533 1.00 93.25 88 CYS A O 1
ATOM 703 N N . ILE A 1 89 ? 7.546 2.050 12.811 1.00 92.94 89 ILE A N 1
ATOM 704 C CA . ILE A 1 89 ? 6.318 1.294 12.523 1.00 92.94 89 ILE A CA 1
ATOM 705 C C . ILE A 1 89 ? 5.933 0.405 13.712 1.00 92.94 89 ILE A C 1
ATOM 707 O O . ILE A 1 89 ? 4.759 0.346 14.074 1.00 92.94 89 ILE A O 1
ATOM 711 N N . LYS A 1 90 ? 6.901 -0.268 14.348 1.00 92.25 90 LYS A N 1
ATOM 712 C CA . LYS A 1 90 ? 6.653 -1.096 15.541 1.00 92.25 90 LYS A CA 1
ATOM 713 C C . LYS A 1 90 ? 6.114 -0.279 16.710 1.00 92.25 90 LYS A C 1
ATOM 715 O O . LYS A 1 90 ? 5.169 -0.717 17.360 1.00 92.25 90 LYS A O 1
ATOM 720 N N . GLU A 1 91 ? 6.686 0.893 16.955 1.00 92.56 91 GLU A N 1
ATOM 721 C CA . GLU A 1 91 ? 6.217 1.807 17.995 1.00 92.56 91 GLU A CA 1
ATOM 722 C C . GLU A 1 91 ? 4.798 2.301 17.692 1.00 92.56 91 GLU A C 1
ATOM 724 O O . GLU A 1 91 ? 3.934 2.276 18.566 1.00 92.56 91 GLU A O 1
ATOM 729 N N . LEU A 1 92 ? 4.511 2.653 16.436 1.00 91.81 92 LEU A N 1
ATOM 730 C CA . LEU A 1 92 ? 3.171 3.062 16.021 1.00 91.81 92 LEU A CA 1
ATOM 731 C C . LEU A 1 92 ? 2.142 1.939 16.225 1.00 91.81 92 LEU A C 1
ATOM 733 O O . LEU A 1 92 ? 1.079 2.167 16.797 1.00 91.81 92 LEU A O 1
ATOM 737 N N . VAL A 1 93 ? 2.475 0.711 15.820 1.00 91.19 93 VAL A N 1
ATOM 738 C CA . VAL A 1 93 ? 1.654 -0.483 16.075 1.00 91.19 93 VAL A CA 1
ATOM 739 C C . VAL A 1 93 ? 1.428 -0.683 17.572 1.00 91.19 93 VAL A C 1
ATOM 741 O O . VAL A 1 93 ? 0.303 -0.960 17.985 1.00 91.19 93 VAL A O 1
ATOM 744 N N . HIS A 1 94 ? 2.466 -0.525 18.396 1.00 90.88 94 HIS A N 1
ATOM 745 C CA . HIS A 1 94 ? 2.357 -0.662 19.845 1.00 90.88 94 HIS A CA 1
ATOM 746 C C . HIS A 1 94 ? 1.400 0.377 20.442 1.00 90.88 94 HIS A C 1
ATOM 748 O O . HIS A 1 94 ? 0.507 0.013 21.207 1.00 90.88 94 HIS A O 1
ATOM 754 N N . GLN A 1 95 ? 1.527 1.644 20.046 1.00 90.75 95 GLN A N 1
ATOM 755 C CA . GLN A 1 95 ? 0.670 2.737 20.511 1.00 90.75 95 GLN A CA 1
ATOM 756 C C . GLN A 1 95 ? -0.795 2.537 20.109 1.00 90.75 95 GLN A C 1
ATOM 758 O O . GLN A 1 95 ? -1.693 2.642 20.949 1.00 90.75 95 GLN A O 1
ATOM 763 N N . VAL A 1 96 ? -1.053 2.205 18.841 1.00 89.69 96 VAL A N 1
ATOM 764 C CA . VAL A 1 96 ? -2.417 1.962 18.347 1.00 89.69 96 VAL A CA 1
ATOM 765 C C . VAL A 1 96 ? -3.010 0.720 19.012 1.00 89.69 96 VAL A C 1
ATOM 767 O O . VAL A 1 96 ? -4.153 0.754 19.471 1.00 89.69 96 VAL A O 1
ATOM 770 N N . SER A 1 97 ? -2.234 -0.357 19.156 1.00 88.75 97 SER A N 1
ATOM 771 C CA . SER A 1 97 ? -2.690 -1.568 19.842 1.00 88.75 97 SER A CA 1
ATOM 772 C C . SER A 1 97 ? -2.984 -1.322 21.326 1.00 88.75 97 SER A C 1
ATOM 774 O O . SER A 1 97 ? -4.018 -1.770 21.821 1.00 88.75 97 SER A O 1
ATOM 776 N N . ALA A 1 98 ? -2.163 -0.541 22.035 1.00 87.88 98 ALA A N 1
ATOM 777 C CA . ALA A 1 98 ? -2.417 -0.179 23.431 1.00 87.88 98 ALA A CA 1
ATOM 778 C C . ALA A 1 98 ? -3.737 0.596 23.602 1.00 87.88 98 ALA A C 1
ATOM 780 O O . ALA A 1 98 ? -4.477 0.362 24.560 1.00 87.88 98 ALA A O 1
ATOM 781 N N . ASN A 1 99 ? -4.064 1.467 22.645 1.00 86.75 99 ASN A N 1
ATOM 782 C CA . ASN A 1 99 ? -5.280 2.280 22.676 1.00 86.75 99 ASN A CA 1
ATOM 783 C C . ASN A 1 99 ? -6.532 1.522 22.197 1.00 86.75 99 ASN A C 1
ATOM 785 O O . ASN A 1 99 ? -7.637 1.817 22.656 1.00 86.75 99 ASN A O 1
ATOM 789 N N . HIS A 1 100 ? -6.377 0.535 21.306 1.00 84.50 100 HIS A N 1
ATOM 790 C CA . HIS A 1 100 ? -7.498 -0.085 20.585 1.00 84.50 100 HIS A CA 1
ATOM 791 C C . HIS A 1 100 ? -7.578 -1.618 20.683 1.00 84.50 100 HIS A C 1
ATOM 793 O O . HIS A 1 100 ? -8.506 -2.212 20.139 1.00 84.50 100 HIS A O 1
ATOM 799 N N . ARG A 1 101 ? -6.681 -2.271 21.433 1.00 82.19 101 ARG A N 1
ATOM 800 C CA . ARG A 1 101 ? -6.646 -3.730 21.673 1.00 82.19 101 ARG A CA 1
ATOM 801 C C . ARG A 1 101 ? -6.703 -4.546 20.380 1.00 82.19 101 ARG A C 1
ATOM 803 O O . ARG A 1 101 ? -7.608 -5.358 20.214 1.00 82.19 101 ARG A O 1
ATOM 810 N N . GLU A 1 102 ? -5.787 -4.269 19.454 1.00 74.44 102 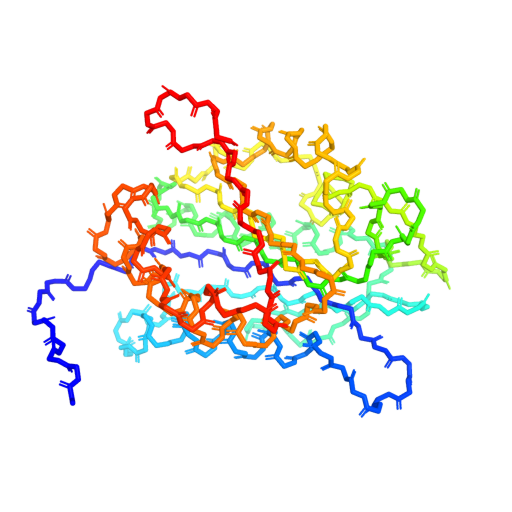GLU A N 1
ATOM 811 C CA . GLU A 1 102 ? -5.701 -4.924 18.131 1.00 74.44 102 GLU A CA 1
ATOM 812 C C . GLU A 1 102 ? -6.892 -4.670 17.185 1.00 74.44 102 GLU A C 1
ATOM 814 O O . GLU A 1 102 ? -6.860 -5.091 16.031 1.00 74.44 102 GLU A O 1
ATOM 819 N N . LYS A 1 103 ? -7.900 -3.889 17.604 1.00 84.31 103 LYS A N 1
ATOM 820 C CA . LYS A 1 103 ? -9.006 -3.440 16.745 1.00 84.31 103 LYS A CA 1
ATOM 821 C C . LYS A 1 103 ? -8.589 -2.259 15.877 1.00 84.31 103 LYS A C 1
ATOM 823 O O . LYS A 1 103 ? -9.094 -1.151 16.030 1.00 84.31 103 LYS A O 1
ATOM 828 N N . PHE A 1 104 ? -7.618 -2.491 15.013 1.00 90.00 104 PHE A N 1
ATOM 829 C CA . PHE A 1 104 ? -7.179 -1.528 14.016 1.00 90.00 104 PHE A CA 1
ATOM 830 C C . PHE A 1 104 ? -6.833 -2.247 12.718 1.00 90.00 104 PHE A C 1
ATOM 832 O O . PHE A 1 104 ? -6.709 -3.472 12.684 1.00 90.00 104 PHE A O 1
ATOM 839 N N . HIS A 1 105 ? -6.676 -1.472 11.658 1.00 91.31 105 HIS A N 1
ATOM 840 C CA . HIS A 1 105 ? -6.372 -1.943 10.316 1.00 91.31 105 HIS A CA 1
ATOM 841 C C . HIS A 1 105 ? -4.971 -1.511 9.901 1.00 91.31 105 HIS A C 1
ATOM 843 O O . HIS A 1 105 ? -4.468 -0.476 10.340 1.00 91.31 105 HIS A O 1
ATOM 849 N N . ILE A 1 106 ? -4.342 -2.277 9.017 1.00 92.50 106 ILE A N 1
ATOM 850 C CA . ILE A 1 106 ? -3.110 -1.870 8.342 1.00 92.50 106 ILE A CA 1
ATOM 851 C C . ILE A 1 106 ? -3.370 -1.879 6.842 1.00 92.50 106 ILE A C 1
ATOM 853 O O . ILE A 1 106 ? -3.669 -2.922 6.263 1.00 92.50 106 ILE A O 1
ATOM 857 N N . LEU A 1 107 ? -3.207 -0.726 6.200 1.00 91.94 107 LEU A N 1
ATOM 858 C CA . LEU A 1 107 ? -3.225 -0.599 4.748 1.00 91.94 107 LEU A CA 1
ATOM 859 C C . LEU A 1 107 ? -1.819 -0.287 4.254 1.00 91.94 107 LEU A C 1
ATOM 861 O O . LEU A 1 107 ? -1.231 0.731 4.605 1.00 91.94 107 LEU A O 1
ATOM 865 N N . THR A 1 108 ? -1.288 -1.154 3.408 1.00 92.19 108 THR A N 1
ATOM 866 C CA . THR A 1 108 ? 0.001 -0.958 2.750 1.00 92.19 108 THR A CA 1
ATOM 867 C C . THR A 1 108 ? -0.226 -0.704 1.271 1.00 92.19 108 THR A C 1
ATOM 869 O O . THR A 1 108 ? -0.825 -1.539 0.601 1.00 92.19 108 THR A O 1
ATOM 872 N N . VAL A 1 109 ? 0.268 0.412 0.742 1.00 88.56 109 VAL A N 1
ATOM 873 C CA . VAL A 1 109 ? 0.176 0.746 -0.686 1.00 88.56 109 VAL A CA 1
ATOM 874 C C . VAL A 1 109 ? 1.579 0.857 -1.263 1.00 88.56 109 VAL A C 1
ATOM 876 O O . VAL A 1 109 ? 2.407 1.598 -0.741 1.00 88.56 109 VAL A O 1
ATOM 879 N N . VAL A 1 110 ? 1.842 0.126 -2.342 1.00 87.00 110 VAL A N 1
ATOM 880 C CA . VAL A 1 110 ? 3.127 0.121 -3.050 1.00 87.00 110 VAL A CA 1
ATOM 881 C C . VAL A 1 110 ? 2.913 0.628 -4.475 1.00 87.00 110 VAL A C 1
ATOM 883 O O . VAL A 1 110 ? 2.291 -0.064 -5.279 1.00 87.00 110 VAL A O 1
ATOM 886 N N . ASP A 1 111 ? 3.453 1.805 -4.791 1.00 83.88 111 ASP A N 1
ATOM 887 C CA . ASP A 1 111 ? 3.489 2.403 -6.136 1.00 83.88 111 ASP A CA 1
ATOM 888 C C . ASP A 1 111 ? 4.945 2.605 -6.590 1.00 83.88 111 ASP A C 1
ATOM 890 O O . ASP A 1 111 ? 5.565 3.652 -6.386 1.00 83.88 111 ASP A O 1
ATOM 894 N N . VAL A 1 112 ? 5.532 1.554 -7.163 1.00 76.31 112 VAL A N 1
ATOM 895 C CA . VAL A 1 112 ? 6.939 1.541 -7.589 1.00 76.31 112 VAL A CA 1
ATOM 896 C C . VAL A 1 112 ? 7.094 0.930 -8.977 1.00 76.31 112 VAL A C 1
ATOM 898 O O . VAL A 1 112 ? 6.264 0.135 -9.428 1.00 76.31 112 VAL A O 1
ATOM 901 N N . HIS A 1 113 ? 8.197 1.270 -9.649 1.00 76.44 113 HIS A N 1
ATOM 902 C CA . HIS A 1 113 ? 8.522 0.700 -10.953 1.00 76.44 113 HIS A CA 1
ATOM 903 C C . HIS A 1 113 ? 8.797 -0.800 -10.885 1.00 76.44 113 HIS A C 1
ATOM 905 O O . HIS A 1 113 ? 9.297 -1.328 -9.893 1.00 76.44 113 HIS A O 1
ATOM 911 N N . CYS A 1 114 ? 8.499 -1.475 -11.989 1.00 74.38 114 CYS A N 1
ATOM 912 C CA . CYS A 1 114 ? 8.677 -2.904 -12.154 1.00 74.38 114 CYS A CA 1
ATOM 913 C C . CYS A 1 114 ? 9.730 -3.195 -13.234 1.00 74.38 114 CYS A C 1
ATOM 915 O O . CYS A 1 114 ? 9.806 -2.493 -14.240 1.00 74.38 114 CYS A O 1
ATOM 917 N N . ASN A 1 115 ? 10.528 -4.242 -13.037 1.00 68.94 115 ASN A N 1
ATOM 918 C CA . ASN A 1 115 ? 11.443 -4.774 -14.034 1.00 68.94 115 ASN A CA 1
ATOM 919 C C . ASN A 1 115 ? 10.647 -5.447 -15.160 1.00 68.94 115 ASN A C 1
ATOM 921 O O . ASN A 1 115 ? 9.979 -6.462 -14.939 1.00 68.94 115 ASN A O 1
ATOM 925 N N . GLU A 1 116 ? 10.799 -4.909 -16.370 1.00 68.56 116 GLU A N 1
ATOM 926 C CA . GLU A 1 116 ? 10.160 -5.353 -17.615 1.00 68.56 116 GLU A CA 1
ATOM 927 C C . GLU A 1 116 ? 10.431 -6.822 -17.988 1.00 68.56 116 GLU A C 1
ATOM 929 O O . GLU A 1 116 ? 9.754 -7.356 -18.860 1.00 68.56 116 GLU A O 1
ATOM 934 N N . GLY A 1 117 ? 11.382 -7.504 -17.336 1.00 70.50 117 GLY A N 1
ATOM 935 C CA . GLY A 1 117 ? 11.713 -8.903 -17.623 1.00 70.50 117 GLY A CA 1
ATOM 936 C C . GLY A 1 117 ? 11.186 -9.951 -16.637 1.00 70.50 117 GLY A C 1
ATOM 937 O O . GLY A 1 117 ? 11.168 -11.126 -16.988 1.00 70.50 117 GLY A O 1
ATOM 938 N N . ASN A 1 118 ? 10.828 -9.589 -15.397 1.00 73.88 118 ASN A N 1
ATOM 939 C CA . ASN A 1 118 ? 10.465 -10.595 -14.379 1.00 73.88 118 ASN A CA 1
ATOM 940 C C . ASN A 1 118 ? 9.494 -10.134 -13.284 1.00 73.88 118 ASN A C 1
ATOM 942 O O . ASN A 1 118 ? 9.317 -10.845 -12.294 1.00 73.88 118 ASN A O 1
ATOM 946 N N . GLY A 1 119 ? 8.895 -8.949 -13.398 1.00 75.25 119 GLY A N 1
ATOM 947 C CA . GLY A 1 119 ? 7.880 -8.526 -12.434 1.00 75.25 119 GLY A CA 1
ATOM 948 C C . GLY A 1 119 ? 8.429 -8.020 -11.090 1.00 75.25 119 GLY A C 1
ATOM 949 O O . GLY A 1 119 ? 7.649 -7.650 -10.213 1.00 75.25 119 GLY A O 1
ATOM 950 N N . ARG A 1 120 ? 9.755 -7.981 -10.894 1.00 82.31 120 ARG A N 1
ATOM 951 C CA . ARG A 1 120 ? 10.359 -7.497 -9.642 1.00 82.31 120 ARG A CA 1
ATOM 952 C C . ARG A 1 120 ? 10.253 -5.984 -9.522 1.00 82.31 120 ARG A C 1
ATOM 954 O O . ARG A 1 120 ? 10.401 -5.263 -10.498 1.00 82.31 120 ARG A O 1
ATOM 961 N N . LEU A 1 121 ? 10.068 -5.504 -8.307 1.00 82.19 121 LEU A N 1
ATOM 962 C CA . LEU A 1 121 ? 9.823 -4.110 -7.982 1.00 82.19 121 LEU A CA 1
ATOM 963 C C . LEU A 1 121 ? 11.114 -3.384 -7.605 1.00 82.19 121 LEU A C 1
ATOM 965 O O . LEU A 1 121 ? 11.970 -3.938 -6.911 1.00 82.19 121 LEU A O 1
ATOM 969 N N . LEU A 1 122 ? 11.264 -2.159 -8.098 1.00 82.56 122 LEU A N 1
ATOM 970 C CA . LEU A 1 122 ? 12.407 -1.305 -7.830 1.00 82.56 122 LEU A CA 1
ATOM 971 C C . LEU A 1 122 ? 12.361 -0.826 -6.381 1.00 82.56 122 LEU A C 1
ATOM 973 O O . LEU A 1 122 ? 11.333 -0.362 -5.891 1.00 82.56 122 LEU A O 1
ATOM 977 N N . TYR A 1 123 ? 13.482 -0.972 -5.688 1.00 83.75 123 TYR A N 1
ATOM 978 C CA . TYR A 1 123 ? 13.539 -0.785 -4.253 1.00 83.75 123 TYR A CA 1
ATOM 979 C C . TYR A 1 123 ? 14.924 -0.356 -3.776 1.00 83.75 123 TYR A C 1
ATOM 981 O O . TYR A 1 123 ? 15.948 -0.758 -4.330 1.00 83.75 123 TYR A O 1
ATOM 989 N N . ASN A 1 124 ? 14.970 0.429 -2.704 1.00 83.44 124 ASN A N 1
ATOM 990 C CA . ASN A 1 124 ? 16.203 0.805 -2.031 1.00 83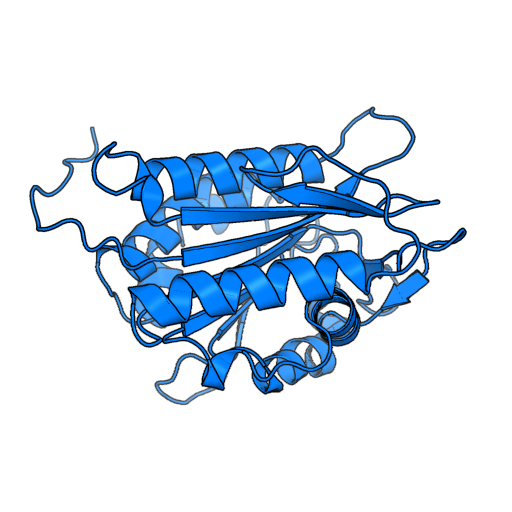.44 124 ASN A CA 1
ATOM 991 C C . ASN A 1 124 ? 16.076 0.514 -0.529 1.00 83.44 124 ASN A C 1
ATOM 993 O O . ASN A 1 124 ? 15.070 0.843 0.089 1.00 83.44 124 ASN A O 1
ATOM 997 N N . LYS A 1 125 ? 17.093 -0.134 0.049 1.00 83.69 125 LYS A N 1
ATOM 998 C CA . LYS A 1 125 ? 17.156 -0.488 1.475 1.00 83.69 125 LYS A CA 1
ATOM 999 C C . LYS A 1 125 ? 17.842 0.596 2.316 1.00 83.69 125 LYS A C 1
ATOM 1001 O O . LYS A 1 125 ? 18.602 0.254 3.215 1.00 83.69 125 LYS A O 1
ATOM 1006 N N . GLY A 1 126 ? 17.673 1.875 1.974 1.00 77.44 126 GLY A N 1
ATOM 1007 C CA . GLY A 1 126 ? 18.478 2.947 2.575 1.00 77.44 126 GLY A CA 1
ATOM 1008 C C . GLY A 1 126 ? 19.974 2.780 2.282 1.00 77.44 126 GLY A C 1
ATOM 1009 O O . GLY A 1 126 ? 20.807 2.909 3.169 1.00 77.44 126 GLY A O 1
ATOM 1010 N N . SER A 1 127 ? 20.317 2.394 1.050 1.00 78.00 127 SER A N 1
ATOM 1011 C CA . SER A 1 127 ? 21.689 2.133 0.606 1.00 78.00 127 SER A CA 1
ATOM 1012 C C . SER A 1 127 ? 22.048 2.972 -0.622 1.00 78.00 127 SER A C 1
ATOM 1014 O O . SER A 1 127 ? 21.173 3.514 -1.296 1.00 78.00 127 SER A O 1
ATOM 1016 N N . LYS A 1 128 ? 23.339 3.019 -0.975 1.00 75.44 128 LYS A N 1
ATOM 1017 C CA . LYS A 1 128 ? 23.846 3.817 -2.109 1.00 75.44 128 LYS A CA 1
ATOM 1018 C C . LYS A 1 128 ? 23.248 3.434 -3.475 1.00 75.44 128 LYS A C 1
ATOM 1020 O O . LYS A 1 128 ? 23.314 4.236 -4.403 1.00 75.44 128 LYS A O 1
ATOM 1025 N N . TYR A 1 129 ? 22.697 2.226 -3.616 1.00 78.75 129 TYR A N 1
ATOM 1026 C CA . TYR A 1 129 ? 22.201 1.710 -4.891 1.00 78.75 129 TYR A CA 1
ATOM 1027 C C . TYR A 1 129 ? 20.846 1.019 -4.732 1.00 78.75 129 TYR A C 1
ATOM 1029 O O . TYR A 1 129 ? 20.700 0.101 -3.921 1.00 78.75 129 TYR A O 1
ATOM 1037 N N . CYS A 1 130 ? 19.886 1.398 -5.574 1.00 83.25 130 CYS A N 1
ATOM 1038 C CA . CYS A 1 130 ? 18.647 0.649 -5.753 1.00 83.25 130 CYS A CA 1
ATOM 1039 C C . CYS A 1 130 ? 18.892 -0.775 -6.296 1.00 83.25 130 CYS A C 1
ATOM 1041 O O . CYS A 1 130 ? 19.929 -1.089 -6.890 1.00 83.25 130 CYS A O 1
ATOM 1043 N N . ARG A 1 131 ? 17.921 -1.657 -6.069 1.00 86.25 131 ARG A N 1
ATOM 1044 C CA . ARG A 1 131 ? 17.881 -3.051 -6.523 1.00 86.25 131 ARG A CA 1
ATOM 1045 C C . ARG A 1 131 ? 16.446 -3.411 -6.895 1.00 86.25 131 ARG A C 1
ATOM 1047 O O . ARG A 1 131 ? 15.511 -2.723 -6.513 1.00 86.25 131 ARG A O 1
ATOM 1054 N N . TYR A 1 132 ? 16.270 -4.532 -7.581 1.00 85.06 132 TYR A N 1
ATOM 1055 C CA . TYR A 1 132 ? 14.949 -5.121 -7.778 1.00 85.06 132 TYR A CA 1
ATOM 1056 C C . TYR A 1 132 ? 14.682 -6.198 -6.722 1.00 85.06 132 TYR A C 1
ATOM 1058 O O . TYR A 1 132 ? 15.567 -7.005 -6.432 1.00 85.06 132 TYR A O 1
ATOM 1066 N N . GLY A 1 133 ? 13.477 -6.222 -6.157 1.00 86.25 133 GLY A N 1
ATOM 1067 C CA . GLY A 1 133 ? 13.017 -7.165 -5.133 1.00 86.25 133 GLY A CA 1
ATOM 1068 C C . GLY A 1 133 ? 11.626 -7.712 -5.443 1.00 86.25 133 GLY A C 1
ATOM 1069 O O . GLY A 1 133 ? 10.947 -7.233 -6.345 1.00 86.25 133 GLY A O 1
ATOM 1070 N N . THR A 1 134 ? 11.203 -8.756 -4.743 1.00 86.94 134 THR A N 1
ATOM 1071 C CA . THR A 1 134 ? 9.796 -9.181 -4.776 1.00 86.94 134 THR A CA 1
ATOM 1072 C C . THR A 1 134 ? 8.939 -8.239 -3.919 1.00 86.94 134 THR A C 1
ATOM 1074 O O . THR A 1 134 ? 9.486 -7.565 -3.044 1.00 86.94 134 THR A O 1
ATOM 1077 N N . PRO A 1 135 ? 7.607 -8.189 -4.106 1.00 86.31 135 PRO A N 1
ATOM 1078 C CA . PRO A 1 135 ? 6.734 -7.428 -3.210 1.00 86.31 135 PRO A CA 1
ATOM 1079 C C . PRO A 1 135 ? 6.926 -7.811 -1.735 1.00 86.31 135 PRO A C 1
ATOM 1081 O O . PRO A 1 135 ? 7.011 -6.940 -0.874 1.00 86.31 135 PRO A O 1
ATOM 1084 N N . LEU A 1 136 ? 7.104 -9.108 -1.455 1.00 86.19 136 LEU A N 1
ATOM 1085 C CA . LEU A 1 136 ? 7.396 -9.596 -0.111 1.00 86.19 136 LEU A CA 1
ATOM 1086 C C . LEU A 1 136 ? 8.739 -9.072 0.419 1.00 86.19 136 LEU A C 1
ATOM 1088 O O . LEU A 1 136 ? 8.789 -8.638 1.562 1.00 86.19 136 LEU A O 1
ATOM 1092 N N . ASP A 1 137 ? 9.803 -9.045 -0.394 1.00 87.25 137 ASP A N 1
ATOM 1093 C CA . ASP A 1 137 ? 11.101 -8.492 0.030 1.00 87.25 137 ASP A CA 1
ATOM 1094 C C . ASP A 1 137 ? 10.993 -7.022 0.449 1.00 87.25 137 ASP A C 1
ATOM 1096 O O . ASP A 1 137 ? 11.672 -6.599 1.385 1.00 87.25 137 ASP A O 1
ATOM 1100 N N . ILE A 1 138 ? 10.173 -6.243 -0.261 1.00 87.19 138 ILE A N 1
ATOM 1101 C CA . ILE A 1 138 ? 9.956 -4.820 0.020 1.00 87.19 138 ILE A CA 1
ATOM 1102 C C . ILE A 1 138 ? 9.181 -4.664 1.325 1.00 87.19 138 ILE A C 1
ATOM 1104 O O . ILE A 1 138 ? 9.629 -3.942 2.217 1.00 87.19 138 ILE A O 1
ATOM 1108 N N . CYS A 1 139 ? 8.065 -5.382 1.470 1.00 88.56 139 CYS A N 1
ATOM 1109 C CA . CYS A 1 139 ? 7.277 -5.360 2.697 1.00 88.56 139 CYS A CA 1
ATOM 1110 C C . CYS A 1 139 ? 8.120 -5.807 3.898 1.00 88.56 139 CYS A C 1
ATOM 1112 O O . CYS A 1 139 ? 8.197 -5.081 4.883 1.00 88.56 139 CYS A O 1
ATOM 1114 N N . SER A 1 140 ? 8.829 -6.932 3.815 1.00 88.50 140 SER A N 1
ATOM 1115 C CA . SER A 1 140 ? 9.690 -7.405 4.908 1.00 88.50 140 SER A CA 1
ATOM 1116 C C . SER A 1 140 ? 10.841 -6.446 5.210 1.00 88.50 140 SER A C 1
ATOM 1118 O O . SER A 1 140 ? 11.313 -6.355 6.335 1.00 88.50 140 SER A O 1
ATOM 1120 N N . ALA A 1 141 ? 11.320 -5.686 4.232 1.00 88.69 141 ALA A N 1
ATOM 1121 C CA . ALA A 1 141 ? 12.350 -4.696 4.500 1.00 88.69 141 ALA A CA 1
ATOM 1122 C C . ALA A 1 141 ? 11.793 -3.466 5.245 1.00 88.69 141 ALA A C 1
ATOM 1124 O O . ALA A 1 141 ? 12.484 -2.930 6.108 1.00 88.69 141 ALA A O 1
ATOM 1125 N N . VAL A 1 142 ? 10.548 -3.061 4.989 1.00 89.75 142 VAL A N 1
ATOM 1126 C CA . VAL A 1 142 ? 9.891 -1.937 5.684 1.00 89.75 142 VAL A CA 1
ATOM 1127 C C . VAL A 1 142 ? 9.339 -2.337 7.053 1.00 89.75 142 VAL A C 1
ATOM 1129 O O . VAL A 1 142 ? 9.535 -1.618 8.026 1.00 89.75 142 VAL A O 1
ATOM 1132 N N . PHE A 1 143 ? 8.696 -3.498 7.154 1.00 89.69 143 PHE A N 1
ATOM 1133 C CA . PHE A 1 143 ? 8.089 -3.984 8.395 1.00 89.69 143 PHE A CA 1
ATOM 1134 C C . PHE A 1 143 ? 9.072 -4.770 9.279 1.00 89.69 143 PHE A C 1
ATOM 1136 O O . PHE A 1 143 ? 8.872 -4.858 10.491 1.00 89.69 143 PHE A O 1
ATOM 1143 N N . GLY A 1 144 ? 10.147 -5.313 8.700 1.00 85.06 144 GLY A N 1
ATOM 1144 C CA . GLY A 1 144 ? 10.996 -6.321 9.332 1.00 85.06 144 GLY A CA 1
ATOM 1145 C C . GLY A 1 144 ? 10.396 -7.721 9.160 1.00 85.06 144 GLY A C 1
ATOM 1146 O O . GLY A 1 144 ? 9.890 -8.080 8.101 1.00 85.06 144 GLY A O 1
ATOM 1147 N N . GLU A 1 145 ? 10.418 -8.528 10.214 1.00 69.94 145 GLU A N 1
ATOM 1148 C CA . GLU A 1 145 ? 9.686 -9.795 10.256 1.00 69.94 145 GLU A CA 1
ATOM 1149 C C . GLU A 1 145 ? 8.378 -9.587 11.009 1.00 69.94 145 GLU A C 1
ATOM 1151 O O . GLU A 1 145 ? 8.360 -9.575 12.242 1.00 69.94 145 GLU A O 1
ATOM 1156 N N . THR A 1 146 ? 7.281 -9.401 10.278 1.00 61.97 146 THR A N 1
ATOM 1157 C CA . THR A 1 146 ? 5.992 -9.159 10.925 1.00 61.97 146 THR A CA 1
ATOM 1158 C C . THR A 1 146 ? 4.888 -9.923 10.222 1.00 61.97 146 THR A C 1
ATOM 1160 O O . THR A 1 146 ? 4.549 -9.677 9.066 1.00 61.97 146 THR A O 1
ATOM 1163 N N . ASN A 1 147 ? 4.304 -10.864 10.955 1.00 82.00 147 ASN A N 1
ATOM 1164 C CA . ASN A 1 147 ? 3.043 -11.491 10.607 1.00 82.00 147 ASN A CA 1
ATOM 1165 C C . ASN A 1 147 ? 1.912 -10.473 10.856 1.00 82.00 147 ASN A C 1
ATOM 1167 O O . ASN A 1 147 ? 1.296 -10.489 11.917 1.00 82.00 147 ASN A O 1
ATOM 1171 N N . LEU A 1 148 ? 1.685 -9.531 9.931 1.00 87.06 148 LEU A N 1
ATOM 1172 C CA . LEU A 1 148 ? 0.782 -8.390 10.172 1.00 87.06 148 LEU A CA 1
ATOM 1173 C C . LEU A 1 148 ? -0.658 -8.827 10.503 1.00 87.06 148 LEU A C 1
ATOM 1175 O O . LEU A 1 148 ? -1.321 -8.211 11.332 1.00 87.06 148 LEU A O 1
ATOM 1179 N N . LYS A 1 149 ? -1.122 -9.947 9.943 1.00 86.94 149 LYS A N 1
ATOM 1180 C CA . LYS A 1 149 ? -2.426 -10.548 10.282 1.00 86.94 149 LYS A CA 1
ATOM 1181 C C . LYS A 1 149 ? -2.580 -11.000 11.743 1.00 86.94 149 LYS A C 1
ATOM 1183 O O . LYS A 1 149 ? -3.691 -11.307 12.148 1.00 86.94 149 LYS A O 1
ATOM 1188 N N . SER A 1 150 ? -1.501 -11.112 12.524 1.00 86.75 150 SER A N 1
ATOM 1189 C CA . SER A 1 150 ? -1.588 -11.486 13.945 1.00 86.75 150 SER A CA 1
ATOM 1190 C C . SER A 1 150 ? -1.536 -10.298 14.902 1.00 86.75 150 SER A C 1
ATOM 1192 O O . SER A 1 150 ? -1.465 -10.523 16.102 1.00 86.75 150 SER A O 1
ATOM 1194 N N . ILE A 1 151 ? -1.485 -9.062 14.395 1.00 87.56 151 ILE A N 1
ATOM 1195 C CA . ILE A 1 151 ? -1.366 -7.847 15.223 1.00 87.56 151 ILE A CA 1
ATOM 1196 C C . ILE A 1 151 ? -2.522 -6.859 15.023 1.00 87.56 151 ILE A C 1
ATOM 1198 O O . ILE A 1 151 ? -2.601 -5.874 15.751 1.00 87.56 151 ILE A O 1
ATOM 1202 N N . CYS A 1 152 ? -3.371 -7.077 14.018 1.00 88.94 152 CYS A N 1
ATOM 1203 C CA . CYS A 1 152 ? -4.446 -6.173 13.616 1.00 88.94 152 CYS A CA 1
ATOM 1204 C C . CYS A 1 152 ? -5.643 -6.974 13.074 1.00 88.94 152 CYS A C 1
ATOM 1206 O O . CYS A 1 152 ? -5.494 -8.161 12.776 1.00 88.94 152 CYS A O 1
ATOM 1208 N N . ASN A 1 153 ? -6.807 -6.333 12.938 1.00 88.56 153 ASN A N 1
ATOM 1209 C CA . ASN A 1 153 ? -8.017 -6.963 12.397 1.00 88.56 153 ASN A CA 1
ATOM 1210 C C . ASN A 1 153 ? -7.837 -7.334 10.921 1.00 88.56 153 ASN A C 1
ATOM 1212 O O . ASN A 1 153 ? -8.014 -8.491 10.548 1.00 88.56 153 ASN A O 1
ATOM 1216 N N . ASP A 1 154 ? -7.439 -6.361 10.099 1.00 88.56 154 ASP A N 1
ATOM 1217 C CA . ASP A 1 154 ? -7.192 -6.571 8.677 1.00 88.56 154 ASP A CA 1
ATOM 1218 C C . ASP A 1 154 ? -5.892 -5.902 8.232 1.00 88.56 154 ASP A C 1
ATOM 1220 O O . ASP A 1 154 ? -5.714 -4.686 8.333 1.00 88.56 154 ASP A O 1
ATOM 1224 N N . ALA A 1 155 ? -4.996 -6.715 7.669 1.00 91.94 155 ALA A N 1
ATOM 1225 C CA . ALA A 1 155 ? -3.808 -6.258 6.961 1.00 91.94 155 ALA A CA 1
ATOM 1226 C C . ALA A 1 155 ? -4.034 -6.381 5.447 1.00 91.94 155 ALA A C 1
ATOM 1228 O O . ALA A 1 155 ? -4.084 -7.493 4.910 1.00 91.94 155 ALA A O 1
ATOM 1229 N N . VAL A 1 156 ? -4.138 -5.252 4.749 1.00 92.19 156 VAL A N 1
ATOM 1230 C CA . VAL A 1 156 ? -4.354 -5.175 3.297 1.00 92.19 156 VAL A CA 1
ATOM 1231 C C . VAL A 1 156 ? -3.092 -4.661 2.608 1.00 92.19 156 VAL A C 1
ATOM 1233 O O . VAL A 1 156 ? -2.537 -3.635 2.998 1.00 92.19 156 VAL A O 1
ATOM 1236 N N . LEU A 1 157 ? -2.653 -5.349 1.555 1.00 91.62 157 LEU A N 1
ATOM 1237 C CA . LEU A 1 157 ? -1.593 -4.902 0.652 1.00 91.62 157 LEU A CA 1
ATOM 1238 C C . LEU A 1 157 ? -2.186 -4.544 -0.710 1.00 91.62 157 LEU A C 1
ATOM 1240 O O . LEU A 1 157 ? -2.806 -5.382 -1.356 1.00 91.62 157 LEU A O 1
ATOM 1244 N N . MET A 1 158 ? -1.936 -3.328 -1.181 1.00 89.12 158 MET A N 1
ATOM 1245 C CA . MET A 1 158 ? -2.274 -2.862 -2.519 1.00 89.12 158 MET A CA 1
ATOM 1246 C C . MET A 1 158 ? -1.004 -2.619 -3.334 1.00 89.12 158 MET A C 1
ATOM 1248 O O . MET A 1 158 ? -0.173 -1.786 -2.976 1.00 89.12 158 MET A O 1
ATOM 1252 N N . LEU A 1 159 ? -0.866 -3.321 -4.454 1.00 86.62 159 LEU A N 1
ATOM 1253 C CA . LEU A 1 159 ? 0.225 -3.153 -5.409 1.00 86.62 159 LEU A CA 1
ATOM 1254 C C . LEU A 1 159 ? -0.282 -2.353 -6.612 1.00 86.62 159 LEU A C 1
ATOM 1256 O O . LEU A 1 159 ? -0.958 -2.891 -7.491 1.00 86.62 159 LEU A O 1
ATOM 1260 N N . LEU A 1 160 ? 0.048 -1.065 -6.644 1.00 80.00 160 LEU A N 1
ATOM 1261 C CA . LEU A 1 160 ? -0.213 -0.148 -7.753 1.00 80.00 160 LEU A CA 1
ATOM 1262 C C . LEU A 1 160 ? 0.984 -0.167 -8.711 1.00 80.00 160 LEU A C 1
ATOM 1264 O O . LEU A 1 160 ? 1.699 0.817 -8.856 1.00 80.00 160 LEU A O 1
ATOM 1268 N N . THR A 1 161 ? 1.264 -1.310 -9.329 1.00 70.06 161 THR A N 1
ATOM 1269 C CA . THR A 1 161 ? 2.511 -1.495 -10.085 1.00 70.06 161 THR A CA 1
ATOM 1270 C C . THR A 1 161 ? 2.295 -1.341 -11.586 1.00 70.06 161 THR A C 1
ATOM 1272 O O . THR A 1 161 ? 1.418 -1.975 -12.172 1.00 70.06 161 THR A O 1
ATOM 1275 N N . CYS A 1 162 ? 3.141 -0.537 -12.228 1.00 53.94 162 CYS A N 1
ATOM 1276 C CA . CYS A 1 162 ? 3.138 -0.355 -13.678 1.00 53.94 162 CYS A CA 1
ATOM 1277 C C . CYS A 1 162 ? 3.729 -1.578 -14.409 1.00 53.94 162 CYS A C 1
ATOM 1279 O O . CYS A 1 162 ? 4.706 -2.124 -13.908 1.00 53.94 162 CYS A O 1
ATOM 1281 N N . SER A 1 163 ? 3.205 -1.885 -15.616 1.00 57.31 163 SER A N 1
ATOM 1282 C CA . SER A 1 163 ? 3.825 -2.622 -16.754 1.00 57.31 163 SER A CA 1
ATOM 1283 C C . SER A 1 163 ? 3.231 -3.968 -17.207 1.00 57.31 163 SER A C 1
ATOM 1285 O O . SER A 1 163 ? 3.791 -4.597 -18.099 1.00 57.31 163 SER A O 1
ATOM 1287 N N . GLY A 1 164 ? 2.107 -4.451 -16.667 1.00 56.06 164 GLY A N 1
ATOM 1288 C CA . GLY A 1 164 ? 1.562 -5.757 -17.095 1.00 56.06 164 GLY A CA 1
ATOM 1289 C C . GLY A 1 164 ? 2.236 -6.956 -16.402 1.00 56.06 164 GLY A C 1
ATOM 1290 O O . GLY A 1 164 ? 1.739 -8.082 -16.444 1.00 56.06 164 GLY A O 1
ATOM 1291 N N . MET A 1 165 ? 3.349 -6.707 -15.709 1.00 64.94 165 MET A N 1
ATOM 1292 C CA . MET A 1 165 ? 4.310 -7.720 -15.268 1.00 64.94 165 MET A CA 1
ATOM 1293 C C . MET A 1 165 ? 3.991 -8.369 -13.921 1.00 64.94 165 MET A C 1
ATOM 1295 O O . MET A 1 165 ? 4.632 -9.356 -13.562 1.00 64.94 165 MET A O 1
ATOM 1299 N N . VAL A 1 166 ? 2.964 -7.897 -13.201 1.00 65.62 166 VAL A N 1
ATOM 1300 C CA . VAL A 1 166 ? 2.421 -8.601 -12.021 1.00 65.62 166 VAL A CA 1
ATOM 1301 C C . VAL A 1 166 ? 2.080 -10.054 -12.358 1.00 65.62 166 VAL A C 1
ATOM 1303 O O . VAL A 1 166 ? 2.325 -10.940 -11.543 1.00 65.62 166 VAL A O 1
ATOM 1306 N N . LEU A 1 167 ? 1.617 -10.313 -13.589 1.00 68.62 167 LEU A N 1
ATOM 1307 C CA . LEU A 1 167 ? 1.345 -11.660 -14.095 1.00 68.62 167 LEU A CA 1
ATOM 1308 C C . LEU A 1 167 ? 2.593 -12.556 -14.122 1.00 68.62 167 LEU A C 1
ATOM 1310 O O . LEU A 1 167 ? 2.504 -13.759 -13.890 1.00 68.62 167 LEU A O 1
ATOM 1314 N N . GLN A 1 168 ? 3.768 -11.977 -14.366 1.00 75.00 168 GLN A N 1
ATOM 1315 C CA . GLN A 1 168 ? 5.032 -12.715 -14.359 1.00 75.00 168 GLN A CA 1
ATOM 1316 C C . GLN A 1 168 ? 5.569 -12.948 -12.941 1.00 75.00 168 GLN A C 1
ATOM 1318 O O . GLN A 1 168 ? 6.394 -13.834 -12.727 1.00 75.00 168 GLN A O 1
ATOM 1323 N N . ALA A 1 169 ? 5.069 -12.190 -11.963 1.00 76.94 169 ALA A N 1
ATOM 1324 C CA . ALA A 1 169 ? 5.443 -12.276 -10.558 1.00 76.94 169 ALA A CA 1
ATOM 1325 C C . ALA A 1 169 ? 4.336 -12.863 -9.659 1.00 76.94 169 ALA A C 1
ATOM 1327 O O . ALA A 1 169 ? 4.477 -12.808 -8.434 1.00 76.94 169 ALA A O 1
ATOM 1328 N N . LEU A 1 170 ? 3.274 -13.470 -10.217 1.00 81.56 170 LEU A N 1
ATOM 1329 C CA . LEU A 1 170 ? 2.125 -13.996 -9.454 1.00 81.56 170 LEU A CA 1
ATOM 1330 C C . LEU A 1 170 ? 2.513 -14.876 -8.257 1.00 81.56 170 LEU A C 1
ATOM 1332 O O . LEU A 1 170 ? 1.956 -14.648 -7.184 1.00 81.56 170 LEU A O 1
ATOM 1336 N N . PRO A 1 171 ? 3.479 -15.817 -8.355 1.00 84.12 171 PRO A N 1
ATOM 1337 C CA . PRO A 1 171 ? 3.879 -16.613 -7.193 1.00 84.12 171 PRO A CA 1
ATOM 1338 C C . PRO A 1 171 ? 4.401 -15.752 -6.038 1.00 84.12 171 PRO A C 1
ATOM 1340 O O . PRO A 1 171 ? 4.132 -16.031 -4.872 1.00 84.12 171 PRO A O 1
ATOM 1343 N N . THR A 1 172 ? 5.118 -14.674 -6.360 1.00 83.81 172 THR A N 1
ATOM 1344 C CA . THR A 1 172 ? 5.702 -13.768 -5.364 1.00 83.81 172 THR A CA 1
ATOM 1345 C C . THR A 1 172 ? 4.683 -12.774 -4.812 1.00 83.81 172 THR A C 1
ATOM 1347 O O . THR A 1 172 ? 4.754 -12.437 -3.635 1.00 83.81 172 THR A O 1
ATOM 1350 N N . VAL A 1 173 ? 3.694 -12.369 -5.616 1.00 86.31 173 VAL A N 1
ATOM 1351 C CA . VAL A 1 173 ? 2.532 -11.597 -5.147 1.00 86.31 173 VAL A CA 1
ATOM 1352 C C . VAL A 1 173 ? 1.674 -12.452 -4.209 1.00 86.31 173 VAL A C 1
ATOM 1354 O O . VAL A 1 173 ? 1.319 -12.012 -3.120 1.00 86.31 173 VAL A O 1
ATO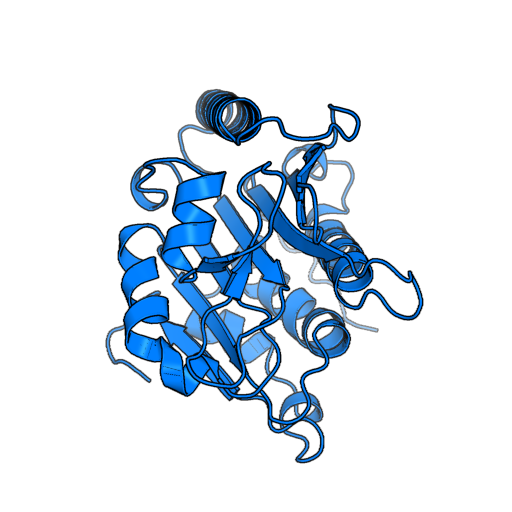M 1357 N N . HIS A 1 174 ? 1.398 -13.708 -4.573 1.00 87.12 174 HIS A N 1
ATOM 1358 C CA . HIS A 1 174 ? 0.648 -14.640 -3.730 1.00 87.12 174 HIS A CA 1
ATOM 1359 C C . HIS A 1 174 ? 1.369 -14.928 -2.403 1.00 87.12 174 HIS A C 1
ATOM 1361 O O . HIS A 1 174 ? 0.722 -15.061 -1.363 1.00 87.12 174 HIS A O 1
ATOM 1367 N N . ALA A 1 175 ? 2.707 -14.973 -2.402 1.00 88.81 175 ALA A N 1
ATOM 1368 C CA . ALA A 1 175 ? 3.500 -15.164 -1.188 1.00 88.81 175 ALA A CA 1
ATOM 1369 C C . ALA A 1 175 ? 3.267 -14.067 -0.129 1.00 88.81 175 ALA A C 1
ATOM 1371 O O . ALA A 1 175 ? 3.421 -14.333 1.064 1.00 88.81 175 ALA A O 1
ATOM 1372 N N . CYS A 1 176 ? 2.813 -12.869 -0.517 1.00 89.25 176 CYS A N 1
ATOM 1373 C CA . CYS A 1 176 ? 2.452 -11.808 0.427 1.00 89.25 176 CYS A CA 1
ATOM 1374 C C . CYS A 1 176 ? 1.297 -12.196 1.369 1.00 89.25 176 CYS A C 1
ATOM 1376 O O . CYS A 1 176 ? 1.226 -11.667 2.476 1.00 89.25 176 CYS A O 1
ATOM 1378 N N . LYS A 1 177 ? 0.462 -13.190 1.027 1.00 90.44 177 LYS A N 1
ATOM 1379 C CA . LYS A 1 177 ? -0.552 -13.749 1.949 1.00 90.44 177 LYS A CA 1
ATOM 1380 C C . LYS A 1 177 ? 0.036 -14.339 3.237 1.00 90.44 177 LYS A C 1
ATOM 1382 O O . LYS A 1 177 ? -0.694 -14.617 4.190 1.00 90.44 177 LYS A O 1
ATOM 1387 N N . ALA A 1 178 ? 1.349 -14.570 3.280 1.00 87.88 178 ALA A N 1
ATOM 1388 C CA . ALA A 1 178 ? 2.022 -14.952 4.513 1.00 87.88 178 ALA A CA 1
ATOM 1389 C C . ALA A 1 178 ? 1.848 -13.877 5.601 1.00 87.88 178 ALA A C 1
ATOM 1391 O O . ALA A 1 178 ? 1.594 -14.236 6.750 1.00 87.88 178 ALA A O 1
ATOM 1392 N N . GLY A 1 179 ? 1.926 -12.592 5.230 1.00 88.50 179 GLY A N 1
ATOM 1393 C CA . GLY A 1 179 ? 1.814 -11.455 6.149 1.00 88.50 179 GLY A CA 1
ATOM 1394 C C . GLY A 1 179 ? 0.479 -10.706 6.099 1.00 88.50 179 GLY A C 1
ATOM 1395 O O . GLY A 1 179 ? 0.103 -10.116 7.107 1.00 88.50 179 GLY A O 1
ATOM 1396 N N . PHE A 1 180 ? -0.245 -10.747 4.975 1.00 91.44 180 PHE A N 1
ATOM 1397 C CA . PHE A 1 180 ? -1.457 -9.947 4.739 1.00 91.44 180 PHE A CA 1
ATOM 1398 C C . PHE A 1 180 ? -2.731 -10.801 4.628 1.00 91.44 180 PHE A C 1
ATOM 1400 O O . PHE A 1 180 ? -2.700 -11.904 4.076 1.00 91.44 180 PHE A O 1
ATOM 1407 N N . CYS A 1 181 ? -3.859 -10.265 5.103 1.00 90.94 181 CYS A N 1
ATOM 1408 C CA . CYS A 1 181 ? -5.196 -10.861 4.977 1.00 90.94 181 CYS A CA 1
ATOM 1409 C C . CYS A 1 181 ? -5.718 -10.782 3.534 1.00 90.94 181 CYS A C 1
ATOM 1411 O O . CYS A 1 181 ? -6.348 -11.722 3.040 1.00 90.94 181 CYS A O 1
ATOM 1413 N N . MET A 1 182 ? -5.423 -9.672 2.852 1.00 90.75 182 MET A N 1
ATOM 1414 C CA . MET A 1 182 ? -5.819 -9.416 1.470 1.00 90.75 182 MET A CA 1
ATOM 1415 C C . MET A 1 182 ? -4.676 -8.753 0.705 1.00 90.75 182 MET A C 1
ATOM 1417 O O . MET A 1 182 ? -4.055 -7.809 1.189 1.00 90.75 182 MET A O 1
ATOM 1421 N N . VAL A 1 183 ? -4.411 -9.238 -0.504 1.00 90.00 183 VAL A N 1
ATOM 1422 C CA . VAL A 1 183 ? -3.449 -8.653 -1.440 1.00 90.00 183 VAL A CA 1
ATOM 1423 C C . VAL A 1 183 ? -4.189 -8.318 -2.726 1.00 90.00 183 VAL A C 1
ATOM 1425 O O . VAL A 1 183 ? -4.755 -9.207 -3.358 1.00 90.00 183 VAL A O 1
ATOM 1428 N N . ILE A 1 184 ? -4.178 -7.048 -3.115 1.00 88.50 184 ILE A N 1
ATOM 1429 C CA . ILE A 1 184 ? -4.809 -6.535 -4.329 1.00 88.50 184 ILE A CA 1
ATOM 1430 C C . ILE A 1 184 ? -3.700 -6.033 -5.245 1.00 88.50 184 ILE A C 1
ATOM 1432 O O . ILE A 1 184 ? -2.961 -5.121 -4.883 1.00 88.50 184 ILE A O 1
ATOM 1436 N N . ALA A 1 185 ? -3.567 -6.620 -6.426 1.00 86.12 185 ALA A N 1
ATOM 1437 C CA . ALA A 1 185 ? -2.567 -6.227 -7.405 1.00 86.12 185 ALA A CA 1
ATOM 1438 C C . ALA A 1 185 ? -3.230 -5.697 -8.671 1.00 86.12 185 ALA A C 1
ATOM 1440 O O . ALA A 1 185 ? -4.090 -6.350 -9.262 1.00 86.12 185 ALA A O 1
ATOM 1441 N N . PHE A 1 186 ? -2.800 -4.514 -9.092 1.00 81.38 186 PHE A N 1
ATOM 1442 C CA . PHE A 1 186 ? -3.277 -3.854 -10.295 1.00 81.38 186 PHE A CA 1
ATOM 1443 C C . PHE A 1 186 ? -2.236 -3.992 -11.401 1.00 81.38 186 PHE A C 1
ATOM 1445 O O . PHE A 1 186 ? -1.036 -3.851 -11.161 1.00 81.38 186 PHE A O 1
ATOM 1452 N N . THR A 1 187 ? -2.691 -4.274 -12.619 1.00 74.81 187 THR A N 1
ATOM 1453 C CA . THR A 1 187 ? -1.816 -4.429 -13.781 1.00 74.81 187 THR A CA 1
ATOM 1454 C C . THR A 1 187 ? -2.479 -3.877 -15.037 1.00 74.81 187 THR A C 1
ATOM 1456 O O . THR A 1 187 ? -3.675 -4.053 -15.239 1.00 74.81 187 THR A O 1
ATOM 1459 N N . ALA A 1 188 ? -1.714 -3.207 -15.892 1.00 69.56 188 ALA A N 1
ATOM 1460 C CA . ALA A 1 188 ? -2.167 -2.734 -17.197 1.00 69.56 188 ALA A CA 1
ATOM 1461 C C . ALA A 1 188 ? -0.974 -2.568 -18.142 1.00 69.56 188 ALA A C 1
ATOM 1463 O O . ALA A 1 188 ? 0.138 -2.284 -17.688 1.00 69.56 188 ALA A O 1
ATOM 1464 N N . ASN A 1 189 ? -1.223 -2.672 -19.451 1.00 60.91 189 ASN A N 1
ATOM 1465 C CA . ASN A 1 189 ? -0.216 -2.402 -20.487 1.00 60.91 189 ASN A CA 1
ATOM 1466 C C . ASN A 1 189 ? 0.248 -0.934 -20.457 1.00 60.91 189 ASN A C 1
ATOM 1468 O O . ASN A 1 189 ? 1.434 -0.651 -20.585 1.00 60.91 189 ASN A O 1
ATOM 1472 N N . THR A 1 190 ? -0.685 -0.008 -20.225 1.00 63.91 190 THR A N 1
ATOM 1473 C CA . THR A 1 190 ? -0.438 1.413 -19.944 1.00 63.91 190 THR A CA 1
ATOM 1474 C C . THR A 1 190 ? -1.089 1.753 -18.613 1.00 63.91 190 THR A C 1
ATOM 1476 O O . THR A 1 190 ? -2.274 2.075 -18.547 1.00 63.91 190 THR A O 1
ATOM 1479 N N . PHE A 1 191 ? -0.327 1.610 -17.530 1.00 64.62 191 PHE A N 1
ATOM 1480 C CA . PHE A 1 191 ? -0.838 1.802 -16.178 1.00 64.62 191 PHE A CA 1
ATOM 1481 C C . PHE A 1 191 ? -0.726 3.264 -15.747 1.00 64.62 191 PHE A C 1
ATOM 1483 O O . PHE A 1 191 ? 0.368 3.822 -15.708 1.00 64.62 191 PHE A O 1
ATOM 1490 N N . ASN A 1 192 ? -1.863 3.864 -15.398 1.00 69.69 192 ASN A N 1
ATOM 1491 C CA . ASN A 1 192 ? -1.919 5.152 -14.721 1.00 69.69 192 ASN A CA 1
ATOM 1492 C C . ASN A 1 192 ? -2.398 4.935 -13.277 1.00 69.69 192 ASN A C 1
ATOM 1494 O O . ASN A 1 192 ? -3.605 4.860 -13.029 1.00 69.69 192 ASN A O 1
ATOM 1498 N N . SER A 1 193 ? -1.452 4.812 -12.338 1.00 67.44 193 SER A N 1
ATOM 1499 C CA . SER A 1 193 ? -1.735 4.644 -10.904 1.00 67.44 193 SER A CA 1
ATOM 1500 C C . SER A 1 193 ? -2.616 5.766 -10.356 1.00 67.44 193 SER A C 1
ATOM 1502 O O . SER A 1 193 ? -3.491 5.496 -9.535 1.00 67.44 193 SER A O 1
ATOM 1504 N N . GLN A 1 194 ? -2.475 6.986 -10.887 1.00 70.69 194 GLN A N 1
ATOM 1505 C CA . GLN A 1 194 ? -3.305 8.135 -10.536 1.00 70.69 194 GLN A CA 1
ATOM 1506 C C . GLN A 1 194 ? -4.788 7.869 -10.810 1.00 70.69 194 GLN A C 1
ATOM 1508 O O . GLN A 1 194 ? -5.614 8.058 -9.926 1.00 70.69 194 GLN A O 1
ATOM 1513 N N . CYS A 1 195 ? -5.140 7.385 -12.004 1.00 71.94 195 CYS A N 1
ATOM 1514 C CA . CYS A 1 195 ? -6.538 7.123 -12.354 1.00 71.94 195 CYS A CA 1
ATOM 1515 C C . CYS A 1 195 ? -7.136 5.987 -11.517 1.00 71.94 195 CYS A C 1
ATOM 1517 O O . CYS A 1 195 ? -8.295 6.065 -11.118 1.00 71.94 195 CYS A O 1
ATOM 1519 N N . VAL A 1 196 ? -6.355 4.945 -11.210 1.00 72.88 196 VAL A N 1
ATOM 1520 C CA . VAL A 1 196 ? -6.806 3.873 -10.306 1.00 72.88 196 VAL A CA 1
ATOM 1521 C C . VAL A 1 196 ? -7.035 4.424 -8.898 1.00 72.88 196 VAL A C 1
ATOM 1523 O O . VAL A 1 196 ? -8.080 4.166 -8.300 1.00 72.88 196 VAL A O 1
ATOM 1526 N N . ALA A 1 197 ? -6.107 5.238 -8.391 1.00 72.12 197 ALA A N 1
ATOM 1527 C CA . ALA A 1 197 ? -6.264 5.923 -7.113 1.00 72.12 197 ALA A CA 1
ATOM 1528 C C . ALA A 1 197 ? -7.465 6.888 -7.112 1.00 72.12 197 ALA A C 1
ATOM 1530 O O . ALA A 1 197 ? -8.164 6.995 -6.112 1.00 72.12 197 ALA A O 1
ATOM 1531 N N . GLU A 1 198 ? -7.757 7.565 -8.222 1.00 74.31 198 GLU A N 1
ATOM 1532 C CA . GLU A 1 198 ? -8.861 8.523 -8.306 1.00 74.31 198 GLU A CA 1
ATOM 1533 C C . GLU A 1 198 ? -10.239 7.871 -8.414 1.00 74.31 198 GLU A C 1
ATOM 1535 O O . GLU A 1 198 ? -11.194 8.354 -7.797 1.00 74.31 198 GLU A O 1
ATOM 1540 N N . ILE A 1 199 ? -10.342 6.798 -9.197 1.00 75.88 199 ILE A N 1
ATOM 1541 C CA . ILE A 1 199 ? -11.618 6.183 -9.574 1.00 75.88 199 ILE A CA 1
ATOM 1542 C C . ILE A 1 199 ? -11.969 5.022 -8.641 1.00 75.88 199 ILE A C 1
ATOM 1544 O O . ILE A 1 199 ? -13.109 4.920 -8.195 1.00 75.88 199 ILE A O 1
ATOM 1548 N N . TRP A 1 200 ? -11.006 4.146 -8.337 1.00 82.56 200 TRP A N 1
ATOM 1549 C CA . TRP A 1 200 ? -11.265 2.887 -7.630 1.00 82.56 200 TRP A CA 1
ATOM 1550 C C . TRP A 1 200 ? -11.081 3.004 -6.114 1.00 82.56 200 TRP A C 1
ATOM 1552 O O . TRP A 1 200 ? -11.893 2.486 -5.346 1.00 82.56 200 TRP A O 1
ATOM 1562 N N . LEU A 1 201 ? -10.020 3.688 -5.671 1.00 79.75 201 LEU A N 1
ATOM 1563 C CA . LEU A 1 201 ? -9.591 3.665 -4.269 1.00 79.75 201 LEU A CA 1
ATOM 1564 C C . LEU A 1 201 ? -10.631 4.271 -3.323 1.00 79.75 201 LEU A C 1
ATOM 1566 O O . LEU A 1 201 ? -10.936 3.668 -2.303 1.00 79.75 201 LEU A O 1
ATOM 1570 N N . GLY A 1 202 ? -11.201 5.430 -3.656 1.00 78.38 202 GLY A N 1
ATOM 1571 C CA . GLY A 1 202 ? -12.219 6.076 -2.820 1.00 78.38 202 GLY A CA 1
ATOM 1572 C C . GLY A 1 202 ? -13.422 5.165 -2.522 1.00 78.38 202 GLY A C 1
ATOM 1573 O O . GLY A 1 202 ? -13.694 4.903 -1.349 1.00 78.38 202 GLY A O 1
ATOM 1574 N N . PRO A 1 203 ? -14.126 4.651 -3.550 1.00 82.12 203 PRO A N 1
ATOM 1575 C CA . PRO A 1 203 ? -15.250 3.737 -3.346 1.00 82.12 203 PRO A CA 1
ATOM 1576 C C . PRO A 1 203 ? -14.871 2.431 -2.636 1.00 82.12 203 PRO A C 1
ATOM 1578 O O . PRO A 1 203 ? -15.644 1.959 -1.803 1.00 82.12 203 PRO A O 1
ATOM 1581 N N . PHE A 1 204 ? -13.693 1.863 -2.923 1.00 85.94 204 PHE A N 1
ATOM 1582 C CA . PHE A 1 204 ? -13.205 0.673 -2.220 1.00 85.94 204 PHE A CA 1
ATOM 1583 C C . PHE A 1 204 ? -12.996 0.940 -0.727 1.00 85.94 204 PHE A C 1
ATOM 1585 O O . PHE A 1 204 ? -13.534 0.210 0.099 1.00 85.94 204 PHE A O 1
ATOM 1592 N N . LEU A 1 205 ? -12.245 1.989 -0.376 1.00 81.19 205 LEU A N 1
ATOM 1593 C CA . LEU A 1 205 ? -11.935 2.325 1.015 1.00 81.19 205 LEU A CA 1
ATOM 1594 C C . LEU A 1 205 ? -13.201 2.615 1.816 1.00 81.19 205 LEU A C 1
ATOM 1596 O O . LEU A 1 205 ? -13.302 2.199 2.966 1.00 81.19 205 LEU A O 1
ATOM 1600 N N . TRP A 1 206 ? -14.166 3.302 1.203 1.00 79.88 206 TRP A N 1
ATOM 1601 C CA . TRP A 1 206 ? -15.468 3.542 1.811 1.00 79.88 206 TRP A CA 1
ATOM 1602 C C . TRP A 1 206 ? -16.195 2.224 2.089 1.00 79.88 206 TRP A C 1
ATOM 1604 O O . TRP A 1 206 ? -16.531 1.924 3.231 1.00 79.88 206 TRP A O 1
ATOM 1614 N N . ALA A 1 207 ? -16.380 1.394 1.061 1.00 84.19 207 ALA A N 1
ATOM 1615 C CA . ALA A 1 207 ? -17.089 0.133 1.218 1.00 84.19 207 ALA A CA 1
ATOM 1616 C C . ALA A 1 207 ? -16.397 -0.793 2.235 1.00 84.19 207 ALA A C 1
ATOM 1618 O O . ALA A 1 207 ? -17.070 -1.414 3.050 1.00 84.19 207 ALA A O 1
ATOM 1619 N N . PHE A 1 208 ? -15.066 -0.875 2.209 1.00 86.06 208 PHE A N 1
ATOM 1620 C CA . PHE A 1 208 ? -14.305 -1.808 3.037 1.00 86.06 208 PHE A CA 1
ATOM 1621 C C . PHE A 1 208 ? -14.158 -1.341 4.490 1.00 86.06 208 PHE A C 1
ATOM 1623 O O . PHE A 1 208 ? -14.492 -2.087 5.405 1.00 86.06 208 PHE A O 1
ATOM 1630 N N . TYR A 1 209 ? -13.680 -0.115 4.719 1.00 82.56 209 TYR A N 1
ATOM 1631 C CA . TYR A 1 209 ? -13.359 0.357 6.071 1.00 82.56 209 TYR A CA 1
ATOM 1632 C C . TYR A 1 209 ? -14.525 1.044 6.773 1.00 82.56 209 TYR A C 1
ATOM 1634 O O . TYR A 1 209 ? -14.597 0.990 7.997 1.00 82.56 209 TYR A O 1
ATOM 1642 N N . GLN A 1 210 ? -15.432 1.677 6.025 1.00 79.75 210 GLN A N 1
ATOM 1643 C CA . GLN A 1 210 ? -16.539 2.424 6.618 1.00 79.75 210 GLN A CA 1
ATOM 1644 C C . GLN A 1 210 ? -17.845 1.631 6.638 1.00 79.75 210 GLN A C 1
ATOM 1646 O O . GLN A 1 210 ? -18.545 1.637 7.649 1.00 79.75 210 GLN A O 1
ATOM 1651 N N . ASP A 1 211 ? -18.172 0.936 5.549 1.00 82.75 211 ASP A N 1
ATOM 1652 C CA . ASP A 1 211 ? -19.398 0.131 5.479 1.00 82.75 211 ASP A CA 1
ATOM 1653 C C . ASP A 1 211 ? -19.176 -1.329 5.926 1.00 82.75 211 ASP A C 1
ATOM 1655 O O . ASP A 1 211 ? -20.133 -2.102 5.977 1.00 82.75 211 ASP A O 1
ATOM 1659 N N . HIS A 1 212 ? -17.930 -1.722 6.236 1.00 83.00 212 HIS A N 1
ATOM 1660 C CA . HIS A 1 212 ? -17.533 -3.104 6.551 1.00 83.00 212 HIS A CA 1
ATOM 1661 C C . HIS A 1 212 ? -18.045 -4.133 5.528 1.00 83.00 212 HIS A C 1
ATOM 1663 O O . HIS A 1 212 ? -18.387 -5.270 5.867 1.00 83.00 212 HIS A O 1
ATOM 1669 N N . ALA A 1 213 ? -18.130 -3.735 4.257 1.00 85.19 213 ALA A N 1
ATOM 1670 C CA . ALA A 1 213 ? -18.548 -4.626 3.193 1.00 85.19 213 ALA A CA 1
ATOM 1671 C C . ALA A 1 213 ? -17.528 -5.769 3.043 1.00 85.19 213 ALA A C 1
ATOM 1673 O O . ALA A 1 213 ? -16.318 -5.523 3.098 1.00 85.19 213 ALA A O 1
ATOM 1674 N N . PRO A 1 214 ? -17.981 -7.009 2.777 1.00 85.25 214 PRO A N 1
ATOM 1675 C CA . PRO A 1 214 ? -17.083 -8.120 2.486 1.00 85.25 214 PRO A CA 1
ATOM 1676 C C . PRO A 1 214 ? -16.096 -7.762 1.373 1.00 85.25 214 PRO A C 1
ATOM 1678 O O . PRO A 1 214 ? -16.466 -7.089 0.408 1.00 85.25 214 PRO A O 1
ATOM 1681 N N . GLY A 1 215 ? -14.860 -8.261 1.460 1.00 82.50 215 GLY A N 1
ATOM 1682 C CA . GLY A 1 215 ? -13.764 -7.867 0.566 1.00 82.50 215 GLY A CA 1
ATOM 1683 C C . GLY A 1 215 ? -14.128 -7.887 -0.919 1.00 82.50 215 GLY A C 1
ATOM 1684 O O . GLY A 1 215 ? -13.912 -6.909 -1.632 1.00 82.50 215 GLY A O 1
ATOM 1685 N N . LYS A 1 216 ? -14.787 -8.957 -1.376 1.00 80.75 216 LYS A N 1
ATOM 1686 C CA . LYS A 1 216 ? -15.271 -9.070 -2.759 1.00 80.75 216 LYS A CA 1
ATOM 1687 C C . LYS A 1 216 ? -16.248 -7.955 -3.140 1.00 80.75 216 LYS A C 1
ATOM 1689 O O . LYS A 1 216 ? -16.139 -7.391 -4.226 1.00 80.75 216 LYS A O 1
ATOM 1694 N N . GLN A 1 217 ? -17.200 -7.639 -2.267 1.00 85.19 217 GLN A N 1
ATOM 1695 C CA . GLN A 1 217 ? -18.175 -6.580 -2.510 1.00 85.19 217 GLN A CA 1
ATOM 1696 C C . GLN A 1 217 ? -17.494 -5.211 -2.531 1.00 85.19 217 GLN A C 1
ATOM 1698 O O . GLN A 1 217 ? -17.760 -4.430 -3.439 1.00 85.19 217 GLN A O 1
ATOM 1703 N N . ALA A 1 218 ? -16.574 -4.943 -1.603 1.00 86.44 218 ALA A N 1
ATOM 1704 C CA . ALA A 1 218 ? -15.829 -3.688 -1.579 1.00 86.44 218 ALA A CA 1
ATOM 1705 C C . ALA A 1 218 ? -14.988 -3.478 -2.850 1.00 86.44 218 ALA A C 1
ATOM 1707 O O . ALA A 1 218 ? -14.976 -2.384 -3.415 1.00 86.44 218 ALA A O 1
ATOM 1708 N N . ILE A 1 219 ? -14.336 -4.533 -3.348 1.00 84.75 219 ILE A N 1
ATOM 1709 C CA . ILE A 1 219 ? -13.552 -4.489 -4.594 1.00 84.75 219 ILE A CA 1
ATOM 1710 C C . ILE A 1 219 ? -14.445 -4.176 -5.798 1.00 84.75 219 ILE A C 1
ATOM 1712 O O . ILE A 1 219 ? -14.070 -3.367 -6.653 1.00 84.75 219 ILE A O 1
ATOM 1716 N N . LEU A 1 220 ? -15.634 -4.785 -5.852 1.00 84.50 220 LEU A N 1
ATOM 1717 C CA . LEU A 1 220 ? -16.622 -4.532 -6.901 1.00 84.50 220 LEU A CA 1
ATOM 1718 C C . LEU A 1 220 ? -17.227 -3.126 -6.809 1.00 84.50 220 LEU A C 1
ATOM 1720 O O . LEU A 1 220 ? -17.491 -2.534 -7.851 1.00 84.50 220 LEU A O 1
ATOM 1724 N N . SER A 1 221 ? -17.386 -2.556 -5.610 1.00 83.75 221 SER A N 1
ATOM 1725 C CA . SER A 1 221 ? -17.828 -1.163 -5.434 1.00 83.75 221 SER A CA 1
ATOM 1726 C C . SER A 1 221 ? -16.862 -0.152 -6.059 1.00 83.75 221 SER A C 1
ATOM 1728 O O . SER A 1 221 ? -17.295 0.903 -6.518 1.00 83.75 221 SER A O 1
ATOM 1730 N N . GLY A 1 222 ? -15.565 -0.472 -6.114 1.00 76.81 222 GLY A N 1
ATOM 1731 C CA . GLY A 1 222 ? -14.570 0.319 -6.844 1.00 76.81 222 GLY A CA 1
ATOM 1732 C C . GLY A 1 222 ? -14.593 0.112 -8.360 1.00 76.81 222 GLY A C 1
ATOM 1733 O O . GLY A 1 222 ? -14.060 0.941 -9.099 1.00 76.81 222 GLY A O 1
ATOM 1734 N N . TYR A 1 223 ? -15.187 -0.976 -8.855 1.00 78.06 223 TYR A N 1
ATOM 1735 C CA . TYR A 1 223 ? -15.150 -1.321 -10.273 1.00 78.06 223 TYR A CA 1
ATOM 1736 C C . TYR A 1 223 ? -16.174 -0.505 -11.074 1.00 78.06 223 TYR A C 1
ATOM 1738 O O . TYR A 1 223 ? -17.360 -0.830 -11.130 1.00 78.06 223 TYR A O 1
ATOM 1746 N N . SER A 1 224 ? -15.714 0.564 -11.726 1.00 72.75 224 SER A N 1
ATOM 1747 C CA . SER A 1 224 ? -16.542 1.384 -12.614 1.00 72.75 224 SER A CA 1
ATOM 1748 C C . SER A 1 224 ? -16.367 0.995 -14.088 1.00 72.75 224 SER A C 1
ATOM 1750 O O . SER A 1 224 ? -15.346 0.443 -14.505 1.00 72.75 224 SER A O 1
ATOM 1752 N N . LYS A 1 225 ? -17.356 1.344 -14.923 1.00 67.88 225 LYS A N 1
ATOM 1753 C CA . LYS A 1 225 ? -17.284 1.171 -16.386 1.00 67.88 225 LYS A CA 1
ATOM 1754 C C . LYS A 1 225 ? -16.059 1.874 -16.995 1.00 67.88 225 LYS A C 1
ATOM 1756 O O . LYS A 1 225 ? -15.551 1.427 -18.020 1.00 67.88 225 LYS A O 1
ATOM 1761 N N . GLU A 1 226 ? -15.559 2.930 -16.361 1.00 68.12 226 GLU A N 1
ATOM 1762 C CA . GLU A 1 226 ? -14.369 3.665 -16.803 1.00 68.12 226 GLU A CA 1
ATOM 1763 C C . GLU A 1 226 ? -13.103 2.810 -16.678 1.00 68.12 226 GLU A C 1
ATOM 1765 O O . GLU A 1 226 ? -12.288 2.813 -17.594 1.00 68.12 226 GLU A O 1
ATOM 1770 N N . LEU A 1 227 ? -12.984 1.987 -15.629 1.00 67.88 227 LEU A N 1
ATOM 1771 C CA . LEU A 1 227 ? -11.856 1.060 -15.450 1.00 67.88 227 LEU A CA 1
ATOM 1772 C C . LEU A 1 227 ? -11.879 -0.108 -16.448 1.00 67.88 227 LEU A C 1
ATOM 1774 O O . LEU A 1 227 ? -10.835 -0.681 -16.751 1.00 67.88 227 LEU A O 1
ATOM 1778 N N . SER A 1 228 ? -13.056 -0.431 -16.996 1.00 64.56 228 SER A N 1
ATOM 1779 C CA . SER A 1 228 ? -13.224 -1.441 -18.052 1.00 64.56 228 SER A CA 1
ATOM 1780 C C . SER A 1 228 ? -12.902 -0.923 -19.462 1.00 64.56 228 SER A C 1
ATOM 1782 O O . SER A 1 228 ? -12.957 -1.683 -20.430 1.00 64.56 228 SER A O 1
ATOM 1784 N N . HIS A 1 229 ? -12.580 0.369 -19.610 1.00 67.81 229 HIS A N 1
ATOM 1785 C CA . HIS A 1 229 ? -12.288 0.943 -20.917 1.00 67.81 229 HIS A CA 1
ATOM 1786 C C . HIS A 1 229 ? -11.005 0.313 -21.506 1.00 67.81 229 HIS A C 1
ATOM 1788 O O . HIS A 1 229 ? -9.983 0.260 -20.814 1.00 67.81 229 HIS A O 1
ATOM 1794 N N . PRO A 1 230 ? -10.994 -0.106 -22.789 1.00 61.75 230 PRO A N 1
ATOM 1795 C CA . PRO A 1 230 ? -9.837 -0.762 -23.412 1.00 61.75 230 PRO A CA 1
ATOM 1796 C C . PRO A 1 230 ? -8.531 0.042 -23.325 1.00 61.75 230 PRO A C 1
ATOM 1798 O O . PRO A 1 230 ? -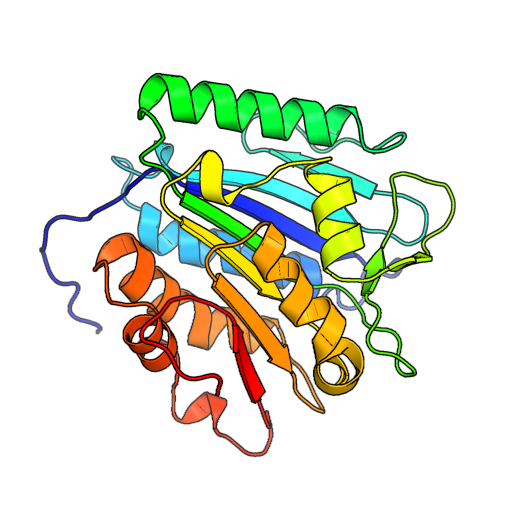7.455 -0.541 -23.244 1.00 61.75 230 PRO A O 1
ATOM 1801 N N . LEU A 1 231 ? -8.635 1.378 -23.282 1.00 59.19 231 LEU A N 1
ATOM 1802 C CA . LEU A 1 231 ? -7.495 2.285 -23.066 1.00 59.19 231 LEU A CA 1
ATOM 1803 C C . LEU A 1 231 ? -6.730 2.004 -21.765 1.00 59.19 231 LEU A C 1
ATOM 1805 O O . LEU A 1 231 ? -5.525 2.230 -21.721 1.00 59.19 231 LEU A O 1
ATOM 1809 N N . PHE A 1 232 ? -7.408 1.526 -20.720 1.00 60.50 232 PHE A N 1
ATOM 1810 C CA . PHE A 1 232 ? -6.771 1.213 -19.444 1.00 60.50 232 PHE A CA 1
ATOM 1811 C C . PHE A 1 232 ? -6.408 -0.264 -19.335 1.00 60.50 232 PHE A C 1
ATOM 1813 O O . PHE A 1 232 ? -5.386 -0.565 -18.733 1.00 60.50 232 PHE A O 1
ATOM 1820 N N . SER A 1 233 ? -7.197 -1.179 -19.924 1.00 65.38 233 SER A N 1
ATOM 1821 C CA . SER A 1 233 ? -6.957 -2.638 -19.872 1.00 65.38 233 SER A CA 1
ATOM 1822 C C . SER A 1 233 ? -6.528 -3.117 -18.473 1.00 65.38 233 SER A C 1
ATOM 1824 O O . SER A 1 233 ? -5.577 -3.887 -18.327 1.00 65.38 233 SER A O 1
ATOM 1826 N N . LEU A 1 234 ? -7.190 -2.589 -17.438 1.00 73.81 234 LEU A N 1
ATOM 1827 C CA . LEU A 1 234 ? -6.813 -2.791 -16.047 1.00 73.81 234 LEU A CA 1
ATOM 1828 C C . LEU A 1 234 ? -7.238 -4.187 -15.579 1.00 73.81 234 LEU A C 1
ATOM 1830 O O . LEU A 1 234 ? -8.427 -4.479 -15.464 1.00 73.81 234 LEU A O 1
ATOM 1834 N N . GLY A 1 235 ? -6.263 -5.033 -15.269 1.00 77.25 235 GLY A N 1
ATOM 1835 C CA . GLY A 1 235 ? -6.455 -6.265 -14.515 1.00 77.25 235 GLY A CA 1
ATOM 1836 C C . GLY A 1 235 ? -6.328 -6.002 -13.016 1.00 77.25 235 GLY A C 1
ATOM 1837 O O . GLY A 1 235 ? -5.369 -5.365 -12.577 1.00 77.25 235 GLY A O 1
ATOM 1838 N N . ILE A 1 236 ? -7.284 -6.509 -12.238 1.00 81.75 236 ILE A N 1
ATOM 1839 C CA . ILE A 1 236 ? -7.249 -6.506 -10.773 1.00 81.75 236 ILE A CA 1
ATOM 1840 C C . ILE A 1 236 ? -7.172 -7.961 -10.322 1.00 81.75 236 ILE A C 1
ATOM 1842 O O . ILE A 1 236 ? -8.052 -8.755 -10.647 1.00 81.75 236 ILE A O 1
ATOM 1846 N N . PHE A 1 237 ? -6.126 -8.297 -9.579 1.00 82.38 237 PHE A N 1
ATOM 1847 C CA . PHE A 1 237 ? -5.894 -9.625 -9.021 1.00 82.38 237 PHE A CA 1
ATOM 1848 C C . PHE A 1 237 ? -6.024 -9.550 -7.512 1.00 82.38 237 PHE A C 1
ATOM 1850 O O . PHE A 1 237 ? -5.445 -8.663 -6.884 1.00 82.38 237 PHE A O 1
ATOM 1857 N N . VAL A 1 238 ? -6.782 -10.473 -6.933 1.00 85.00 238 VAL A N 1
ATOM 1858 C CA . VAL A 1 238 ? -7.099 -10.462 -5.506 1.00 85.00 238 VAL A CA 1
ATOM 1859 C C . VAL A 1 238 ? -6.703 -11.799 -4.910 1.00 85.00 238 VAL A C 1
ATOM 1861 O O . VAL A 1 238 ? -7.145 -12.852 -5.362 1.00 85.00 238 VAL A O 1
ATOM 1864 N N . PHE A 1 239 ? -5.882 -11.754 -3.868 1.00 85.25 239 PHE A N 1
ATOM 1865 C CA . PHE A 1 239 ? -5.430 -12.932 -3.146 1.00 85.25 239 PHE A CA 1
ATOM 1866 C C . PHE A 1 239 ? -5.791 -12.805 -1.663 1.00 85.25 239 PHE A C 1
ATOM 1868 O O . PHE A 1 239 ? -5.418 -11.832 -1.014 1.00 85.25 239 PHE A O 1
ATOM 1875 N N . GLY A 1 240 ? -6.467 -13.815 -1.108 1.00 76.88 240 GLY A N 1
ATOM 1876 C CA . GLY A 1 240 ? -6.999 -13.750 0.264 1.00 76.88 240 GLY A CA 1
ATOM 1877 C C . GLY A 1 240 ? -8.401 -13.131 0.331 1.00 76.88 240 GLY A C 1
ATOM 1878 O O . GLY A 1 240 ? -9.014 -12.909 -0.709 1.00 76.88 240 GLY A O 1
ATOM 1879 N N . GLY A 1 241 ? -8.913 -12.904 1.546 1.00 63.03 241 GLY A N 1
ATOM 1880 C CA . GLY A 1 241 ? -10.258 -12.355 1.781 1.00 63.03 241 GLY A CA 1
ATOM 1881 C C . GLY A 1 241 ? -11.429 -13.314 1.505 1.00 63.03 241 GLY A C 1
ATOM 1882 O O . GLY A 1 241 ? -12.369 -12.891 0.841 1.00 63.03 241 GLY A O 1
ATOM 1883 N N . GLU A 1 242 ? -11.349 -14.576 1.963 1.00 62.12 242 GLU A N 1
ATOM 1884 C CA . GLU A 1 242 ? -12.352 -15.648 1.728 1.00 62.12 242 GLU A CA 1
ATOM 1885 C C . GLU A 1 242 ? -13.807 -15.149 1.850 1.00 62.12 242 GLU A C 1
ATOM 1887 O O . GLU A 1 242 ? -14.112 -14.327 2.708 1.00 62.12 242 GLU A O 1
ATOM 1892 N N . ASP A 1 243 ? -14.752 -15.561 0.999 1.00 39.28 243 ASP A N 1
ATOM 1893 C CA . ASP A 1 243 ? -15.049 -16.946 0.601 1.00 39.28 243 ASP A CA 1
ATOM 1894 C C . ASP A 1 243 ? -14.173 -17.583 -0.493 1.00 39.28 243 ASP A C 1
ATOM 1896 O O . ASP A 1 243 ? -13.900 -17.013 -1.551 1.00 39.28 243 ASP A O 1
ATOM 1900 N N . GLY A 1 244 ? -13.753 -18.822 -0.226 1.00 36.12 244 GLY A N 1
ATOM 1901 C CA . GLY A 1 244 ? -12.840 -19.610 -1.043 1.00 36.12 244 GLY A CA 1
ATOM 1902 C C . GLY A 1 244 ? -13.272 -19.802 -2.497 1.00 36.12 244 GLY A C 1
ATOM 1903 O O . GLY A 1 244 ? -14.253 -20.471 -2.790 1.00 36.12 244 GLY A O 1
ATOM 1904 N N . GLN A 1 245 ? -12.469 -19.258 -3.403 1.00 29.48 245 GLN A N 1
ATOM 1905 C CA . GLN A 1 245 ? -12.011 -19.824 -4.674 1.00 29.48 245 GLN A CA 1
ATOM 1906 C C . GLN A 1 245 ? -11.106 -18.754 -5.287 1.00 29.48 245 GLN A C 1
ATOM 1908 O O . GLN A 1 245 ? -11.479 -17.583 -5.341 1.00 29.48 245 GLN A O 1
ATOM 1913 N N . GLY A 1 246 ? -9.883 -19.134 -5.665 1.00 32.53 246 GLY A N 1
ATOM 1914 C CA . GLY A 1 246 ? -8.995 -18.231 -6.393 1.00 32.53 246 GLY A CA 1
ATOM 1915 C C . GLY A 1 246 ? -9.679 -17.746 -7.671 1.00 32.53 246 GLY A C 1
ATOM 1916 O O . GLY A 1 246 ? -10.313 -18.547 -8.359 1.00 32.53 246 GLY A O 1
ATOM 1917 N N . TRP A 1 247 ? -9.560 -16.449 -7.942 1.00 37.12 247 TRP A N 1
ATOM 1918 C CA . TRP A 1 247 ? -9.908 -15.832 -9.218 1.00 37.12 247 TRP A CA 1
ATOM 1919 C C . TRP A 1 247 ? -8.619 -15.530 -9.973 1.00 37.12 247 TRP A C 1
ATOM 1921 O O . TRP A 1 247 ? -7.696 -14.967 -9.338 1.00 37.12 247 TRP A O 1
#

pLDDT: mean 77.49, std 14.56, range [29.31, 93.88]

Foldseek 3Di:
DPDPPPDPFQQFAEEEEQEAEDEPPNPDRLGVLLVVLLCVLVCVSQVPPVRVVSYKYKYWYFYFFWIWIAIPVGDIDTDQFQVVLLVVVVVVLVVSCVVRVQAYEYEYEHHFEADQPARFGWGDRGHRGIDTHFPVVRVCRRNPDALQVVSHVFYEYEYQYEAQRCVRRVVSQLVCVSRGQKYKYKYFNGGNSNVLSVQQSNQLCCCCRGVVHQNVVSNVSSDDVVCVPPVGRMDIAMHHRDPDDGD

Secondary structure (DSSP, 8-state):
------S------EEEEEEEEPPTT-S--HHHHHHHHHHHHHHHHT-STTTGGGEEEEEEEE-SS-EEEEESSS--EE-SSSHHHHHHHHHHHHHHHHHHTT--EEEEEEE--B-TTT-PEEE-SSSSS-EEE-HHHHHHHHH-S--GGGTSSEEEEEEE--SSGGGGGHHHHHHGGGT-SEEEEEE-SS--HHHHIIIIIHHHHIIIIIS---HHHHHHHH--TTTTSTTT--EEEEEESSSS---

Sequence (247 aa):
MINWSQGPVHADPIIVVLMHWKEANNKYSMSELSSRLVRAYLGKTYMYPKVSHCAHYVDVILEQNCTTWGTDSLPYQQADGLSELQACIKELVHQVSANHREKFHILTVVDVHCNEGNGRLLYNKGSKYCRYGTPLDICSAVFGETNLKSICNDAVLMLLTCSGMVLQALPTVHACKAGFCMVIAFTANTFNSQCVAEIWLGPFLWAFYQDHAPGKQAILSGYSKELSHPLFSLGIFVFGGEDGQGW

Organism: Dacryopinax primogenitus (strain DJM 731) (NCBI:txid1858805)

Radius of gyration: 17.08 Å; chains: 1; bounding box: 50×36×47 Å